Protein AF-A0A060SS05-F1 (afdb_monomer)

Mean predicted aligned error: 17.81 Å

Radius of gyration: 62.28 Å; Cα contacts (8 Å, |Δi|>4): 10; chains: 1; bounding box: 130×51×155 Å

pLDDT: mean 77.89, std 21.42, range [38.88, 98.75]

Solvent-accessible surface area (backbone atoms only — not comparable to full-atom values): 15067 Å² total; per-residue (Å²): 141,84,83,85,80,85,78,84,79,85,85,78,79,82,87,80,91,73,74,97,68,80,88,70,84,70,71,75,82,78,49,71,68,62,52,53,54,53,51,51,53,49,51,54,51,49,56,50,50,51,52,51,49,52,51,51,52,55,50,49,52,51,52,54,51,50,52,50,53,52,50,52,51,52,51,53,51,51,52,51,51,50,53,52,50,52,52,51,49,46,42,59,70,50,50,48,56,50,52,52,54,52,52,51,52,52,51,52,51,50,52,53,49,60,67,48,47,59,55,55,53,49,54,51,52,51,52,48,51,53,50,51,54,52,50,51,53,49,50,54,50,48,54,51,49,52,61,70,66,51,56,68,73,60,48,53,49,42,58,76,73,35,96,80,52,95,62,56,75,70,56,56,51,56,65,66,66,51,68,76,83,73,76,80,78,81,86,80,78,91,76,91,81,80,92,77,90,81,90,80,83,87,86,81,84,89,82,88,81,82,84,76,81,80,90,75,87,84,89,79,84,77,79,83,76,82,78,79,75,82,82,84,129

Structure (mmCIF, N/CA/C/O backbone):
data_AF-A0A060SS05-F1
#
_entry.id   AF-A0A060SS05-F1
#
loop_
_atom_site.group_PDB
_atom_site.id
_atom_site.type_symbol
_atom_site.label_atom_id
_atom_site.label_alt_id
_atom_site.label_comp_id
_atom_site.label_asym_id
_atom_site.label_entity_id
_atom_site.label_seq_id
_atom_site.pdbx_PDB_ins_code
_atom_site.Cartn_x
_atom_site.Cartn_y
_atom_site.Cartn_z
_atom_site.occupancy
_atom_site.B_iso_or_equiv
_atom_site.auth_seq_id
_atom_site.auth_comp_id
_atom_site.auth_asym_id
_atom_site.auth_atom_id
_atom_site.pdbx_PDB_model_num
ATOM 1 N N . MET A 1 1 ? 19.702 -21.509 -26.188 1.00 43.59 1 MET A N 1
ATOM 2 C CA . MET A 1 1 ? 19.114 -21.414 -27.539 1.00 43.59 1 MET A CA 1
ATOM 3 C C . MET A 1 1 ? 20.263 -21.150 -28.489 1.00 43.59 1 MET A C 1
ATOM 5 O O . MET A 1 1 ? 20.767 -20.039 -28.538 1.00 43.59 1 MET A O 1
ATOM 9 N N . SER A 1 2 ? 20.769 -22.225 -29.086 1.00 48.00 2 SER A N 1
ATOM 10 C CA . SER A 1 2 ? 22.012 -22.264 -29.852 1.00 48.00 2 SER A CA 1
ATOM 11 C C . SER A 1 2 ? 21.669 -22.255 -31.335 1.00 48.00 2 SER A C 1
ATOM 13 O O . SER A 1 2 ? 21.038 -23.196 -31.809 1.00 48.00 2 SER A O 1
ATOM 15 N N . SER A 1 3 ? 22.070 -21.212 -32.055 1.00 55.91 3 SER A N 1
ATOM 16 C CA . SER A 1 3 ? 21.910 -21.150 -33.508 1.00 55.91 3 SER A CA 1
ATOM 17 C C . SER A 1 3 ? 23.232 -21.532 -34.160 1.00 55.91 3 SER A C 1
ATOM 19 O O . SER A 1 3 ? 24.176 -20.746 -34.201 1.00 55.91 3 SER A O 1
ATOM 21 N N . ALA A 1 4 ? 23.290 -22.777 -34.624 1.00 51.41 4 ALA A N 1
ATOM 22 C CA . ALA A 1 4 ? 24.332 -23.283 -35.499 1.00 51.41 4 ALA A CA 1
ATOM 23 C C . ALA A 1 4 ? 24.231 -22.565 -36.855 1.00 51.41 4 ALA A C 1
ATOM 25 O O . ALA A 1 4 ? 23.255 -22.738 -37.581 1.00 51.41 4 ALA A O 1
ATOM 26 N N . SER A 1 5 ? 25.225 -21.735 -37.173 1.00 62.09 5 SER A N 1
ATOM 27 C CA . SER A 1 5 ? 25.375 -21.108 -38.487 1.00 62.09 5 SER A CA 1
ATOM 28 C C . SER A 1 5 ? 26.298 -21.983 -39.330 1.00 62.09 5 SER A C 1
ATOM 30 O O . SER A 1 5 ? 27.515 -21.993 -39.148 1.00 62.09 5 SER A O 1
ATOM 32 N N . LEU A 1 6 ? 25.674 -22.788 -40.186 1.00 67.50 6 LEU A N 1
ATOM 33 C CA . LEU A 1 6 ? 26.297 -23.632 -41.195 1.00 67.50 6 LEU A CA 1
ATOM 34 C C . LEU A 1 6 ? 26.874 -22.714 -42.286 1.00 67.50 6 LEU A C 1
ATOM 36 O O . LEU A 1 6 ? 26.121 -22.096 -43.035 1.00 67.50 6 LEU A O 1
ATOM 40 N N . ARG A 1 7 ? 28.201 -22.570 -42.341 1.00 57.53 7 ARG A N 1
ATOM 41 C CA . ARG A 1 7 ? 28.892 -21.846 -43.414 1.00 57.53 7 ARG A CA 1
ATOM 42 C C . ARG A 1 7 ? 29.366 -22.872 -44.440 1.00 57.53 7 ARG A C 1
ATOM 44 O O . ARG A 1 7 ? 30.241 -23.675 -44.145 1.00 57.53 7 ARG A O 1
ATOM 51 N N . GLU A 1 8 ? 28.724 -22.866 -45.600 1.00 55.75 8 GLU A N 1
ATOM 52 C CA . GLU A 1 8 ? 29.141 -23.612 -46.784 1.00 55.75 8 GLU A CA 1
ATOM 53 C C . GLU A 1 8 ? 30.438 -23.005 -47.343 1.00 55.75 8 GLU A C 1
ATOM 55 O O . GLU A 1 8 ? 30.512 -21.799 -47.593 1.00 55.75 8 GLU A O 1
ATOM 60 N N . ASP A 1 9 ? 31.456 -23.846 -47.523 1.00 54.19 9 ASP A N 1
ATOM 61 C CA . ASP A 1 9 ? 32.695 -23.523 -48.231 1.00 54.19 9 ASP A CA 1
ATOM 62 C C . ASP A 1 9 ? 32.479 -23.648 -49.751 1.00 54.19 9 ASP A C 1
ATOM 64 O O . ASP A 1 9 ? 32.080 -24.717 -50.228 1.00 54.19 9 ASP A O 1
ATOM 68 N N . PRO A 1 10 ? 32.772 -22.613 -50.558 1.00 60.91 10 PRO A N 1
ATOM 69 C CA . PRO A 1 10 ? 32.782 -22.757 -52.002 1.00 60.91 10 PRO A CA 1
ATOM 70 C C . PRO A 1 10 ? 34.108 -23.374 -52.464 1.00 60.91 10 PRO A C 1
ATOM 72 O O . PRO A 1 10 ? 35.129 -22.701 -52.616 1.00 60.91 10 PRO A O 1
ATOM 75 N N . HIS A 1 11 ? 34.058 -24.675 -52.742 1.00 57.41 11 HIS A N 1
ATOM 76 C CA . HIS A 1 11 ? 35.023 -25.372 -53.584 1.00 57.41 11 HIS A CA 1
ATOM 77 C C . HIS A 1 11 ? 34.944 -24.843 -55.030 1.00 57.41 11 HIS A C 1
ATOM 79 O O . HIS A 1 11 ? 34.050 -25.216 -55.786 1.00 57.41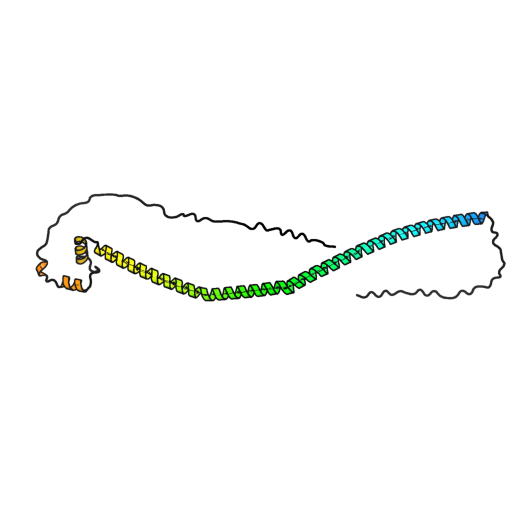 11 HIS A O 1
ATOM 85 N N . HIS A 1 12 ? 35.914 -24.031 -55.447 1.00 51.78 12 HIS A N 1
ATOM 86 C CA . HIS A 1 12 ? 36.275 -23.870 -56.861 1.00 51.78 12 HIS A CA 1
ATOM 87 C C . HIS A 1 12 ? 37.669 -24.479 -57.039 1.00 51.78 12 HIS A C 1
ATOM 89 O O . HIS A 1 12 ? 38.664 -23.910 -56.607 1.00 51.78 12 HIS A O 1
ATOM 95 N N . SER A 1 13 ? 37.723 -25.771 -57.369 1.00 59.00 13 SER A N 1
ATOM 96 C CA . SER A 1 13 ? 37.902 -26.276 -58.740 1.00 59.00 13 SER A CA 1
ATOM 97 C C . SER A 1 13 ? 39.164 -25.732 -59.396 1.00 59.00 13 SER A C 1
ATOM 99 O O . SER A 1 13 ? 39.204 -24.629 -59.935 1.00 59.00 13 SER A O 1
ATOM 101 N N . GLU A 1 14 ? 40.178 -26.584 -59.296 1.00 55.31 14 GLU A N 1
ATOM 102 C CA . GLU A 1 14 ? 41.436 -26.588 -60.017 1.00 55.31 14 GLU A CA 1
ATOM 103 C C . GLU A 1 14 ? 41.263 -26.520 -61.542 1.00 55.31 14 GLU A C 1
ATOM 105 O O . GLU A 1 14 ? 40.194 -26.771 -62.098 1.00 55.31 14 GLU A O 1
ATOM 110 N N . SER A 1 15 ? 42.415 -26.337 -62.191 1.00 55.19 15 SER A N 1
ATOM 111 C CA . SER A 1 15 ? 42.714 -26.747 -63.562 1.00 55.19 15 SER A CA 1
ATOM 112 C C . SER A 1 15 ? 42.256 -25.798 -64.668 1.00 55.19 15 SER A C 1
ATOM 114 O O . SER A 1 15 ? 41.188 -25.928 -65.265 1.00 55.19 15 SER A O 1
ATOM 116 N N . SER A 1 16 ? 43.191 -24.941 -65.072 1.00 58.00 16 SER A N 1
ATOM 117 C CA . SER A 1 16 ? 43.422 -24.677 -66.492 1.00 58.00 16 SER A CA 1
ATOM 118 C C . SER A 1 16 ? 44.909 -24.425 -66.726 1.00 58.00 16 SER A C 1
ATOM 120 O O . SER A 1 16 ? 45.382 -23.291 -66.714 1.00 58.00 16 SER A O 1
ATOM 122 N N . ASP A 1 17 ? 45.628 -25.528 -66.939 1.00 57.19 17 ASP A N 1
ATOM 123 C CA . ASP A 1 17 ? 46.838 -25.569 -67.752 1.00 57.19 17 ASP A CA 1
ATOM 124 C C . ASP A 1 17 ? 46.510 -25.025 -69.145 1.00 57.19 17 ASP A C 1
ATOM 126 O O . ASP A 1 17 ? 45.792 -25.665 -69.916 1.00 57.19 17 ASP A O 1
ATOM 130 N N . ILE A 1 18 ? 47.029 -23.846 -69.487 1.00 55.50 18 ILE A N 1
ATOM 131 C CA . ILE A 1 18 ? 47.012 -23.369 -70.869 1.00 55.50 18 ILE A CA 1
ATOM 132 C C . ILE A 1 18 ? 48.337 -22.676 -71.174 1.00 55.50 18 ILE A C 1
ATOM 134 O O . ILE A 1 18 ? 48.622 -21.577 -70.711 1.00 55.50 18 ILE A O 1
ATOM 138 N N . SER A 1 19 ? 49.118 -23.365 -72.000 1.00 49.97 19 SER A N 1
ATOM 139 C CA . SER A 1 19 ? 50.033 -22.819 -72.998 1.00 49.97 19 SER A CA 1
ATOM 140 C C . SER A 1 19 ? 50.988 -21.710 -72.568 1.00 49.97 19 SER A C 1
ATOM 142 O O . SER A 1 19 ? 50.731 -20.517 -72.739 1.00 49.97 19 SER A O 1
ATOM 144 N N . SER A 1 20 ? 52.195 -22.166 -72.228 1.00 52.62 20 SER A N 1
ATOM 145 C CA . SER A 1 20 ? 53.471 -21.641 -72.731 1.00 52.62 20 SER A CA 1
ATOM 146 C C . SER A 1 20 ? 53.334 -21.088 -74.166 1.00 52.62 20 SER A C 1
ATOM 148 O O . SER A 1 20 ? 53.522 -21.785 -75.161 1.00 52.62 20 SER A O 1
ATOM 150 N N . SER A 1 21 ? 52.945 -19.819 -74.265 1.00 50.47 21 SER A N 1
ATOM 151 C CA . SER A 1 21 ? 52.811 -19.066 -75.509 1.00 50.47 21 SER A CA 1
ATOM 152 C C . SER A 1 21 ? 53.884 -17.995 -75.476 1.00 50.47 21 SER A C 1
ATOM 154 O O . SER A 1 21 ? 53.682 -16.932 -74.904 1.00 50.47 21 SER A O 1
ATOM 156 N N . HIS A 1 22 ? 55.044 -18.347 -76.024 1.00 46.84 22 HIS A N 1
ATOM 157 C CA . HIS A 1 22 ? 56.002 -17.460 -76.676 1.00 46.84 22 HIS A CA 1
ATOM 158 C C . HIS A 1 22 ? 55.865 -15.974 -76.295 1.00 46.84 22 HIS A C 1
ATOM 160 O O . HIS A 1 22 ? 55.101 -15.233 -76.915 1.00 46.84 22 HIS A O 1
ATOM 166 N N . GLU A 1 23 ? 56.659 -15.539 -75.314 1.00 49.19 23 GLU A N 1
ATOM 167 C CA . GLU A 1 23 ? 56.945 -14.130 -75.050 1.00 49.19 23 GLU A CA 1
ATOM 168 C C . GLU A 1 23 ? 57.518 -13.504 -76.331 1.00 49.19 23 GLU A C 1
ATOM 170 O O . GLU A 1 23 ? 58.715 -13.536 -76.605 1.00 49.19 23 GLU A O 1
ATOM 175 N N . ARG A 1 24 ? 56.649 -12.990 -77.202 1.00 50.94 24 ARG A N 1
ATOM 176 C CA . ARG A 1 24 ? 56.992 -11.809 -77.980 1.00 50.94 24 ARG A CA 1
ATOM 177 C C . ARG A 1 24 ? 56.729 -10.657 -77.039 1.00 50.94 24 ARG A C 1
ATOM 179 O O . ARG A 1 24 ? 55.572 -10.324 -76.795 1.00 50.94 24 ARG A O 1
ATOM 186 N N . GLU A 1 25 ? 57.808 -10.081 -76.525 1.00 49.25 25 GLU A N 1
ATOM 187 C CA . GLU A 1 25 ? 57.851 -8.756 -75.917 1.00 49.25 25 GLU A CA 1
ATOM 188 C C . GLU A 1 25 ? 57.347 -7.723 -76.941 1.00 49.25 25 GLU A C 1
ATOM 190 O O . GLU A 1 25 ? 58.097 -6.952 -77.534 1.00 49.25 25 GLU A O 1
ATOM 195 N N . HIS A 1 26 ? 56.039 -7.716 -77.197 1.00 54.59 26 HIS A N 1
ATOM 196 C CA . HIS A 1 26 ? 55.357 -6.541 -77.691 1.00 54.59 26 HIS A CA 1
ATOM 197 C C . HIS A 1 26 ? 55.341 -5.584 -76.515 1.00 54.59 26 HIS A C 1
ATOM 199 O O . HIS A 1 26 ? 54.415 -5.585 -75.706 1.00 54.59 26 HIS A O 1
ATOM 205 N N . THR A 1 27 ? 56.410 -4.798 -76.405 1.00 58.31 27 THR A N 1
ATOM 206 C CA . THR A 1 27 ? 56.393 -3.578 -75.613 1.00 58.31 27 THR A CA 1
ATOM 207 C C . THR A 1 27 ? 55.126 -2.830 -76.025 1.00 58.31 27 THR A C 1
ATOM 209 O O . THR A 1 27 ? 54.976 -2.484 -77.203 1.00 58.31 27 THR A O 1
ATOM 212 N N . PRO A 1 28 ? 54.143 -2.672 -75.116 1.00 63.75 28 PRO A N 1
ATOM 213 C CA . PRO A 1 28 ? 52.952 -1.910 -75.425 1.00 63.75 28 PRO A CA 1
ATOM 214 C C . PRO A 1 28 ? 53.447 -0.555 -75.903 1.00 63.75 28 PRO A C 1
ATOM 216 O O . PRO A 1 28 ? 54.216 0.106 -75.205 1.00 63.75 28 PRO A O 1
ATOM 219 N N . SER A 1 29 ? 53.094 -0.188 -77.131 1.00 61.25 29 SER A N 1
ATOM 220 C CA . SER A 1 29 ? 53.389 1.138 -77.649 1.00 61.25 29 SER A CA 1
ATOM 221 C C . SER A 1 29 ? 52.606 2.115 -76.778 1.00 61.25 29 SER A C 1
ATOM 223 O O . SER A 1 29 ? 51.403 2.316 -76.962 1.00 61.25 29 SER A O 1
ATOM 225 N N . TRP A 1 30 ? 53.264 2.629 -75.739 1.00 67.88 30 TRP A N 1
ATOM 226 C CA . TRP A 1 30 ? 52.723 3.608 -74.811 1.00 67.88 30 TRP A CA 1
ATOM 227 C C . TRP A 1 30 ? 52.623 4.948 -75.531 1.00 67.88 30 TRP A C 1
ATOM 229 O O . TRP A 1 30 ? 53.384 5.877 -75.268 1.00 67.88 30 TRP A O 1
ATOM 239 N N . GLU A 1 31 ? 51.697 5.052 -76.482 1.00 77.44 31 GLU A N 1
ATOM 240 C CA . GLU A 1 31 ? 51.392 6.339 -77.074 1.00 77.44 31 GLU A CA 1
ATOM 241 C C . GLU A 1 31 ? 50.824 7.257 -75.980 1.00 77.44 31 GLU A C 1
ATOM 243 O O . GLU A 1 31 ? 49.848 6.886 -75.312 1.00 77.44 31 GLU A O 1
ATOM 248 N N . PRO A 1 32 ? 51.382 8.469 -75.803 1.00 81.12 32 PRO A N 1
ATOM 249 C CA . PRO A 1 32 ? 50.987 9.392 -74.738 1.00 81.12 32 PRO A CA 1
ATOM 250 C C . PRO A 1 32 ? 49.476 9.664 -74.658 1.00 81.12 32 PRO A C 1
ATOM 252 O O . PRO A 1 32 ? 48.951 9.919 -73.578 1.00 81.12 32 PRO A O 1
ATOM 255 N N . ARG A 1 33 ? 48.746 9.561 -75.779 1.00 82.25 33 ARG A N 1
ATOM 256 C CA . ARG A 1 33 ? 47.285 9.751 -75.825 1.00 82.25 33 ARG A CA 1
ATOM 257 C C . ARG A 1 33 ? 46.502 8.628 -75.141 1.00 82.25 33 ARG A C 1
ATOM 259 O O . ARG A 1 33 ? 45.535 8.915 -74.440 1.00 82.25 33 ARG A O 1
ATOM 266 N N . ASN A 1 34 ? 46.922 7.373 -75.302 1.00 86.44 34 ASN A N 1
ATOM 267 C CA . ASN A 1 34 ? 46.238 6.221 -74.700 1.00 86.44 34 ASN A CA 1
ATOM 268 C C . ASN A 1 34 ? 46.412 6.207 -73.175 1.00 86.44 34 ASN A C 1
ATOM 270 O O . ASN A 1 34 ? 45.490 5.848 -72.441 1.00 86.44 34 ASN A O 1
ATOM 274 N N . LEU A 1 35 ? 47.564 6.685 -72.696 1.00 90.88 35 LEU A N 1
ATOM 275 C CA . LEU A 1 35 ? 47.831 6.890 -71.274 1.00 90.88 35 LEU A CA 1
ATOM 276 C C . LEU A 1 35 ? 46.893 7.922 -70.644 1.00 90.88 35 LEU A C 1
ATOM 278 O O . LEU A 1 35 ? 46.362 7.670 -69.566 1.00 90.88 35 LEU A O 1
ATOM 282 N N . CYS A 1 36 ? 46.638 9.050 -71.313 1.00 92.31 36 CYS A N 1
ATOM 283 C CA . CYS A 1 36 ? 45.720 10.068 -70.799 1.00 92.31 36 CYS A CA 1
ATOM 284 C C . CYS A 1 36 ? 44.296 9.523 -70.616 1.00 92.31 36 CYS A C 1
ATOM 286 O O . CYS A 1 36 ? 43.688 9.749 -69.573 1.00 92.31 36 CYS A O 1
ATOM 288 N N . VAL A 1 37 ? 43.788 8.756 -71.587 1.00 93.31 37 VAL A N 1
ATOM 289 C CA . VAL A 1 37 ? 42.446 8.153 -71.503 1.00 93.31 37 VAL A CA 1
ATOM 290 C C . VAL A 1 37 ? 42.379 7.101 -70.393 1.00 93.31 37 VAL A C 1
ATOM 292 O O . VAL A 1 37 ? 41.417 7.067 -69.623 1.00 93.31 37 VAL A O 1
ATOM 295 N N . ALA A 1 38 ? 43.411 6.261 -70.266 1.00 94.19 38 ALA A N 1
ATOM 296 C CA . ALA A 1 38 ? 43.492 5.275 -69.193 1.00 94.19 38 ALA A CA 1
ATOM 297 C C . ALA A 1 38 ? 43.559 5.940 -67.809 1.00 94.19 38 ALA A C 1
ATOM 299 O O . ALA A 1 38 ? 42.875 5.491 -66.889 1.00 94.19 38 ALA A O 1
ATOM 300 N N . LEU A 1 39 ? 44.325 7.027 -67.671 1.00 95.31 39 LEU A N 1
ATOM 301 C CA . LEU A 1 39 ? 44.453 7.788 -66.430 1.00 95.31 39 LEU A CA 1
ATOM 302 C C . LEU A 1 39 ? 43.147 8.499 -66.059 1.00 95.31 39 LEU A C 1
ATOM 304 O O . LEU A 1 39 ? 42.741 8.439 -64.902 1.00 95.31 39 LEU A O 1
ATOM 308 N N . GLU A 1 40 ? 42.443 9.102 -67.020 1.00 97.06 40 GLU A N 1
ATOM 309 C CA . GLU A 1 40 ? 41.135 9.716 -66.767 1.00 97.06 40 GLU A CA 1
ATOM 310 C C . GLU A 1 40 ? 40.094 8.662 -66.356 1.00 97.06 40 GLU A C 1
ATOM 312 O O . GLU A 1 40 ? 39.366 8.842 -65.378 1.00 97.06 40 GLU A O 1
ATOM 317 N N . SER A 1 41 ? 40.057 7.518 -67.047 1.00 96.62 41 SER A N 1
ATOM 318 C CA . SER A 1 41 ? 39.175 6.397 -66.702 1.00 96.62 41 SER A CA 1
ATOM 319 C C . SER A 1 41 ? 39.497 5.813 -65.321 1.00 96.62 41 SER A C 1
ATOM 321 O O . SER A 1 41 ? 38.596 5.562 -64.516 1.00 96.62 41 SER A O 1
ATOM 323 N N . ALA A 1 42 ? 40.781 5.625 -65.007 1.00 97.44 42 ALA A N 1
ATOM 324 C CA . ALA A 1 42 ? 41.230 5.175 -63.695 1.00 97.44 42 ALA A CA 1
ATOM 325 C C . ALA A 1 42 ? 40.869 6.188 -62.598 1.00 97.44 42 ALA A C 1
ATOM 327 O O . ALA A 1 42 ? 40.318 5.789 -61.577 1.00 97.44 42 ALA A O 1
ATOM 328 N N . SER A 1 43 ? 41.081 7.486 -62.831 1.00 97.88 43 SER A N 1
ATOM 329 C CA . SER A 1 43 ? 40.706 8.566 -61.909 1.00 97.88 43 SER A CA 1
ATOM 330 C C . SER A 1 43 ? 39.193 8.616 -61.665 1.00 97.88 43 SER A C 1
ATOM 332 O O . SER A 1 43 ? 38.735 8.701 -60.522 1.00 97.88 43 SER A O 1
ATOM 334 N N . ARG A 1 44 ? 38.382 8.461 -62.720 1.00 98.31 44 ARG A N 1
ATOM 335 C CA . ARG A 1 44 ? 36.918 8.412 -62.607 1.00 98.31 44 ARG A CA 1
ATOM 336 C C . ARG A 1 44 ? 36.453 7.208 -61.789 1.00 98.31 44 ARG A C 1
ATOM 338 O O . ARG A 1 44 ? 35.588 7.360 -60.930 1.00 98.31 44 ARG A O 1
ATOM 345 N N . ARG A 1 45 ? 37.041 6.029 -62.010 1.00 98.00 45 ARG A N 1
ATOM 346 C CA . ARG A 1 45 ? 36.755 4.834 -61.199 1.00 98.00 45 ARG A CA 1
ATOM 347 C C . ARG A 1 45 ? 37.201 5.013 -59.748 1.00 98.00 45 ARG A C 1
ATOM 349 O O . ARG A 1 45 ? 36.424 4.717 -58.847 1.00 98.00 45 ARG A O 1
ATOM 356 N N . ALA A 1 46 ? 38.393 5.563 -59.519 1.00 98.12 46 ALA A N 1
ATOM 357 C CA . ALA A 1 46 ? 38.910 5.833 -58.180 1.00 98.12 46 ALA A CA 1
ATOM 358 C C . ALA A 1 46 ? 37.995 6.786 -57.394 1.00 98.12 46 ALA A C 1
ATOM 360 O O . ALA A 1 46 ? 37.617 6.472 -56.271 1.00 98.12 46 ALA A O 1
ATOM 361 N N . SER A 1 47 ? 37.544 7.887 -58.003 1.00 98.06 47 SER A N 1
ATOM 362 C CA . SER A 1 47 ? 36.619 8.835 -57.355 1.00 98.06 47 SER A CA 1
ATOM 363 C C . SER A 1 47 ? 35.215 8.264 -57.104 1.00 98.06 47 SER A C 1
ATOM 365 O O . SER A 1 47 ? 34.513 8.699 -56.189 1.00 98.06 47 SER A O 1
ATOM 367 N N . LEU A 1 48 ? 34.763 7.296 -57.909 1.00 98.38 48 LEU A N 1
ATOM 368 C CA . LEU A 1 48 ? 33.523 6.564 -57.644 1.00 98.38 48 LEU A CA 1
ATOM 369 C C . LEU A 1 48 ? 33.686 5.644 -56.432 1.00 98.38 48 LEU A C 1
ATOM 371 O O . LEU A 1 48 ? 32.844 5.678 -55.537 1.00 98.38 48 LEU A O 1
ATOM 375 N N . HIS A 1 49 ? 34.775 4.877 -56.373 1.00 98.25 49 HIS A N 1
ATOM 376 C CA . HIS A 1 49 ? 35.057 4.015 -55.228 1.00 98.25 49 HIS A CA 1
ATOM 377 C C . HIS A 1 49 ? 35.274 4.816 -53.946 1.00 98.25 49 HIS A C 1
ATOM 379 O O . HIS A 1 49 ? 34.749 4.432 -52.911 1.00 98.25 49 HIS A O 1
ATOM 385 N N . GLU A 1 50 ? 35.947 5.966 -54.008 1.00 98.31 50 GLU A N 1
ATOM 386 C CA . GLU A 1 50 ? 36.099 6.855 -52.853 1.00 98.31 50 GLU A CA 1
ATOM 387 C C . GLU A 1 50 ? 34.737 7.299 -52.294 1.00 98.31 50 GLU A C 1
ATOM 389 O O . GLU A 1 50 ? 34.532 7.296 -51.081 1.00 98.31 50 GLU A O 1
ATOM 394 N N . ARG A 1 51 ? 33.772 7.634 -53.163 1.00 98.50 51 ARG A N 1
ATOM 395 C CA . ARG A 1 51 ? 32.409 7.984 -52.732 1.00 98.50 51 ARG A CA 1
ATOM 396 C C . ARG A 1 51 ? 31.684 6.807 -52.086 1.00 98.50 51 ARG A C 1
ATOM 398 O O . ARG A 1 51 ? 31.069 6.993 -51.043 1.00 98.50 51 ARG A O 1
ATOM 405 N N . GLN A 1 52 ? 31.780 5.616 -52.676 1.00 98.38 52 GLN A N 1
ATOM 406 C CA . GLN A 1 52 ? 31.183 4.404 -52.105 1.00 98.38 52 GLN A CA 1
ATOM 407 C C . GLN A 1 52 ? 31.787 4.068 -50.739 1.00 98.38 52 GLN A C 1
ATOM 409 O O . GLN A 1 52 ? 31.055 3.761 -49.805 1.00 98.38 52 GLN A O 1
ATOM 414 N N . ILE A 1 53 ? 33.112 4.172 -50.605 1.00 98.38 53 ILE A N 1
ATOM 415 C CA . ILE A 1 53 ? 33.812 3.960 -49.335 1.00 98.38 53 ILE A CA 1
ATOM 416 C C . ILE A 1 53 ? 33.286 4.941 -48.285 1.00 98.38 53 ILE A C 1
ATOM 418 O O . ILE A 1 53 ? 32.863 4.498 -47.223 1.00 98.38 53 ILE A O 1
ATOM 422 N N . LYS A 1 54 ? 33.193 6.238 -48.604 1.00 98.69 54 LYS A N 1
ATOM 423 C CA . LYS A 1 54 ? 32.648 7.247 -47.678 1.00 98.69 54 LYS A CA 1
ATOM 424 C C . LYS A 1 54 ? 31.197 6.974 -47.273 1.00 98.69 54 LYS A C 1
ATOM 426 O O . LYS A 1 54 ? 30.825 7.194 -46.122 1.00 98.69 54 LYS A O 1
ATOM 431 N N . GLU A 1 55 ? 30.368 6.487 -48.193 1.00 98.50 55 GLU A N 1
ATOM 432 C CA . GLU A 1 55 ? 28.989 6.098 -47.884 1.00 98.50 55 GLU A CA 1
ATOM 433 C C . GLU A 1 55 ? 28.959 4.922 -46.898 1.00 98.50 55 GLU A C 1
ATOM 435 O O . GLU A 1 55 ? 28.287 5.004 -45.865 1.00 98.50 55 GLU A O 1
ATOM 440 N N . PHE A 1 56 ? 29.747 3.871 -47.151 1.00 98.69 56 PHE A N 1
ATOM 441 C CA . PHE A 1 56 ? 29.859 2.728 -46.244 1.00 98.69 56 PHE A CA 1
ATOM 442 C C . PHE A 1 56 ? 30.444 3.110 -44.883 1.00 98.69 56 PHE A C 1
ATOM 444 O O . PHE A 1 56 ? 29.945 2.635 -43.867 1.00 98.69 56 PHE A O 1
ATOM 451 N N . GLU A 1 57 ? 31.437 3.996 -44.839 1.00 98.50 57 GLU A N 1
ATOM 452 C CA . GLU A 1 57 ? 31.999 4.530 -43.596 1.00 98.50 57 GLU A CA 1
ATOM 453 C C . GLU A 1 57 ? 30.943 5.282 -42.781 1.00 98.50 57 GLU A C 1
ATOM 455 O O . GLU A 1 57 ? 30.809 5.057 -41.574 1.00 98.50 57 GLU A O 1
ATOM 460 N N . SER A 1 58 ? 30.143 6.133 -43.433 1.00 98.56 58 SER A N 1
ATOM 461 C CA . SER A 1 58 ? 29.077 6.882 -42.760 1.00 98.56 58 SER A CA 1
ATOM 462 C C . SER A 1 58 ? 27.986 5.955 -42.216 1.00 98.56 58 SER A C 1
ATOM 464 O O . SER A 1 58 ? 27.563 6.100 -41.067 1.00 98.56 58 SER A O 1
ATOM 466 N N . LYS A 1 59 ? 27.593 4.941 -42.999 1.00 98.62 59 LYS A N 1
ATOM 467 C CA . LYS A 1 59 ? 26.608 3.937 -42.596 1.00 98.62 59 LYS A CA 1
ATOM 468 C C . LYS A 1 59 ? 27.124 3.081 -41.444 1.00 98.62 59 LYS A C 1
ATOM 470 O O . LYS A 1 59 ? 26.409 2.894 -40.469 1.00 98.62 59 LYS A O 1
ATOM 475 N N . LEU A 1 60 ? 28.365 2.602 -41.518 1.00 98.62 60 LEU A N 1
ATOM 476 C CA . LEU A 1 60 ? 28.971 1.810 -40.449 1.00 98.62 60 LEU A CA 1
ATOM 477 C C . LEU A 1 60 ? 29.075 2.618 -39.152 1.00 98.62 60 LEU A C 1
ATOM 479 O O . LEU A 1 60 ? 28.759 2.102 -38.087 1.00 98.62 60 LEU A O 1
ATOM 483 N N . THR A 1 61 ? 29.459 3.893 -39.239 1.00 98.69 61 THR A N 1
ATOM 484 C CA . THR A 1 61 ? 29.528 4.782 -38.071 1.00 98.69 61 THR A CA 1
ATOM 485 C C . THR A 1 61 ? 28.155 4.949 -37.417 1.00 98.69 61 THR A C 1
ATOM 487 O O . THR A 1 61 ? 28.043 4.871 -36.193 1.00 98.69 61 THR A O 1
ATOM 490 N N . LEU A 1 62 ? 27.100 5.122 -38.220 1.00 98.62 62 LEU A N 1
ATOM 491 C CA . LEU A 1 62 ? 25.727 5.215 -37.726 1.00 98.62 62 LEU A CA 1
ATOM 492 C C . LEU A 1 62 ? 25.267 3.908 -37.063 1.00 98.62 62 LEU A C 1
ATOM 494 O O . LEU A 1 62 ? 24.746 3.945 -35.950 1.00 98.62 62 LEU A O 1
ATOM 498 N N . GLU A 1 63 ? 25.489 2.762 -37.709 1.00 98.56 63 GLU A N 1
ATOM 499 C CA . GLU A 1 63 ? 25.094 1.450 -37.179 1.00 98.56 63 GLU A CA 1
ATOM 500 C C . GLU A 1 63 ? 25.851 1.100 -35.890 1.00 98.56 63 GLU A C 1
ATOM 502 O O . GLU A 1 63 ? 25.249 0.621 -34.931 1.00 98.56 63 GLU A O 1
ATOM 507 N N . LEU A 1 64 ? 27.152 1.403 -35.807 1.00 98.56 64 LEU A N 1
ATOM 508 C CA . LEU A 1 64 ? 27.929 1.216 -34.578 1.00 98.56 64 LEU A CA 1
ATOM 509 C C . LEU A 1 64 ? 27.448 2.142 -33.457 1.00 98.56 64 LEU A C 1
ATOM 511 O O . LEU A 1 64 ? 27.367 1.724 -32.301 1.00 98.56 64 LEU A O 1
ATOM 515 N N . SER A 1 65 ? 27.084 3.384 -33.786 1.00 98.44 65 SER A N 1
ATOM 516 C CA . SER A 1 65 ? 26.500 4.305 -32.812 1.00 98.44 65 SER A CA 1
ATOM 517 C C . SER A 1 65 ? 25.136 3.820 -32.313 1.00 98.44 65 SER A C 1
ATOM 519 O O . SER A 1 65 ? 24.870 3.919 -31.116 1.00 98.44 65 SER A O 1
ATOM 521 N N . ASN A 1 66 ? 24.290 3.284 -33.197 1.00 98.56 66 ASN A N 1
ATOM 522 C CA . ASN A 1 66 ? 23.000 2.696 -32.841 1.00 98.56 66 ASN A CA 1
ATOM 523 C C . ASN A 1 66 ? 23.183 1.452 -31.959 1.00 98.56 66 ASN A C 1
ATOM 525 O O . ASN A 1 66 ? 22.616 1.370 -30.872 1.00 98.56 66 ASN A O 1
ATOM 529 N N . SER A 1 67 ? 24.066 0.533 -32.360 1.00 98.69 67 SER A N 1
ATOM 530 C CA . SER A 1 67 ? 24.396 -0.658 -31.572 1.00 98.69 67 SER A CA 1
ATOM 531 C C . SER A 1 67 ? 24.857 -0.292 -30.161 1.00 98.69 67 SER A C 1
ATOM 533 O O . SER A 1 67 ? 24.420 -0.911 -29.193 1.00 98.69 67 SER A O 1
ATOM 535 N N . ARG A 1 68 ? 25.696 0.742 -30.025 1.00 98.69 68 ARG A N 1
ATOM 536 C CA . ARG A 1 68 ? 26.155 1.223 -28.718 1.00 98.69 68 ARG A CA 1
ATOM 537 C C . ARG A 1 68 ? 25.026 1.839 -27.888 1.00 98.69 68 ARG A C 1
ATOM 539 O O . ARG A 1 68 ? 24.990 1.651 -26.676 1.00 98.69 68 ARG A O 1
ATOM 546 N N . ALA A 1 69 ? 24.100 2.562 -28.517 1.00 98.56 69 ALA A N 1
ATOM 547 C CA . ALA A 1 69 ? 22.927 3.099 -27.829 1.00 98.56 69 ALA A CA 1
ATOM 548 C C . ALA A 1 69 ? 22.022 1.976 -27.290 1.00 98.56 69 ALA A C 1
ATOM 550 O O . ALA 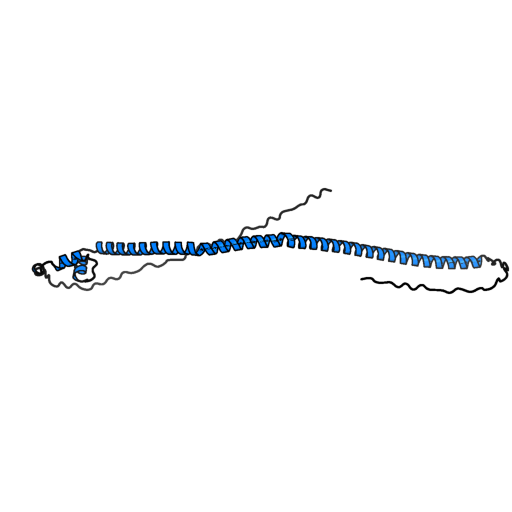A 1 69 ? 21.561 2.050 -26.152 1.00 98.56 69 ALA A O 1
ATOM 551 N N . ILE A 1 70 ? 21.823 0.912 -28.074 1.00 98.56 70 ILE A N 1
ATOM 552 C CA . ILE A 1 70 ? 21.057 -0.268 -27.657 1.00 98.56 70 ILE A CA 1
ATOM 553 C C . ILE A 1 70 ? 21.750 -0.986 -26.493 1.00 98.56 70 ILE A C 1
ATOM 555 O O . ILE A 1 70 ? 21.086 -1.358 -25.529 1.00 98.56 70 ILE A O 1
ATOM 559 N N . GLU A 1 71 ? 23.071 -1.162 -26.549 1.00 98.56 71 GLU A N 1
ATOM 560 C CA . GLU A 1 71 ? 23.834 -1.794 -25.467 1.00 98.56 71 GLU A CA 1
ATOM 561 C C . GLU A 1 71 ? 23.697 -1.028 -24.145 1.00 98.56 71 GLU A C 1
ATOM 563 O O . GLU A 1 71 ? 23.405 -1.636 -23.115 1.00 98.56 71 GLU A O 1
ATOM 568 N N . ASN A 1 72 ? 23.821 0.302 -24.182 1.00 98.50 72 ASN A N 1
ATOM 569 C CA . ASN A 1 72 ? 23.622 1.143 -23.002 1.00 98.50 72 ASN A CA 1
ATOM 570 C C . ASN A 1 72 ? 22.207 0.976 -22.425 1.00 98.50 72 ASN A C 1
ATOM 572 O O . ASN A 1 72 ? 22.057 0.773 -21.222 1.00 98.50 72 ASN A O 1
ATOM 576 N N . LEU A 1 73 ? 21.175 0.975 -23.277 1.00 98.62 73 LEU A N 1
ATOM 577 C CA . LEU A 1 73 ? 19.788 0.778 -22.844 1.00 98.62 73 LEU A CA 1
ATOM 578 C C . LEU A 1 73 ? 19.570 -0.605 -22.208 1.00 98.62 73 LEU A C 1
ATOM 580 O O . LEU A 1 73 ? 18.905 -0.726 -21.179 1.00 98.62 73 LEU A O 1
ATOM 584 N N . LEU A 1 74 ? 20.134 -1.660 -22.803 1.00 98.69 74 LEU A N 1
ATOM 585 C CA . LEU A 1 74 ? 20.060 -3.014 -22.250 1.00 98.69 74 LEU A CA 1
ATOM 586 C C . LEU A 1 74 ? 20.783 -3.107 -20.904 1.00 98.69 74 LEU A C 1
ATOM 588 O O . LEU A 1 74 ? 20.299 -3.778 -19.990 1.00 98.69 74 LEU A O 1
ATOM 592 N N . HIS A 1 75 ? 2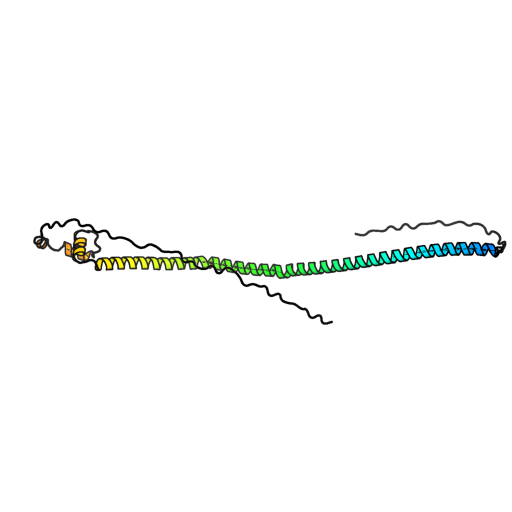1.915 -2.419 -20.766 1.00 98.69 75 HIS A N 1
ATOM 593 C CA . HIS A 1 75 ? 22.654 -2.358 -19.514 1.00 98.69 75 HIS A CA 1
ATOM 594 C C . HIS A 1 75 ? 21.849 -1.655 -18.411 1.00 98.69 75 HIS A C 1
ATOM 596 O O . HIS A 1 75 ? 21.716 -2.193 -17.311 1.00 98.69 75 HIS A O 1
ATOM 602 N N . GLU A 1 76 ? 21.241 -0.506 -18.716 1.00 98.69 76 GLU A N 1
ATOM 603 C CA . GLU A 1 76 ? 20.373 0.233 -17.792 1.00 98.69 76 GLU A CA 1
ATOM 604 C C . GLU A 1 76 ? 19.149 -0.589 -17.368 1.00 98.69 76 GLU A C 1
ATOM 606 O O . GLU A 1 76 ? 18.837 -0.680 -16.177 1.00 98.69 76 GLU A O 1
ATOM 611 N N . MET A 1 77 ? 18.481 -1.248 -18.321 1.00 98.75 77 MET A N 1
ATOM 612 C CA . MET A 1 77 ? 17.337 -2.113 -18.032 1.00 98.75 77 MET A CA 1
ATOM 613 C C . MET A 1 77 ? 17.741 -3.297 -17.147 1.00 98.75 77 MET A C 1
ATOM 615 O O . MET A 1 77 ? 17.057 -3.594 -16.169 1.00 98.75 77 MET A O 1
ATOM 619 N N . SER A 1 78 ? 18.867 -3.948 -17.447 1.00 98.69 78 SER A N 1
ATOM 620 C CA . SER A 1 78 ? 19.399 -5.052 -16.642 1.00 98.69 78 SER A CA 1
ATOM 621 C C . SER A 1 78 ? 19.693 -4.611 -15.206 1.00 98.69 78 SER A C 1
ATOM 623 O O . SER A 1 78 ? 19.283 -5.273 -14.249 1.00 98.69 78 SER A O 1
ATOM 625 N N . HIS A 1 79 ? 20.325 -3.447 -15.040 1.00 98.62 79 HIS A N 1
ATOM 626 C CA . HIS A 1 79 ? 20.589 -2.873 -13.726 1.00 98.62 79 HIS A CA 1
ATOM 627 C C . HIS A 1 79 ? 19.289 -2.566 -12.964 1.00 98.62 79 HIS A C 1
ATOM 629 O O . HIS A 1 79 ? 19.165 -2.903 -11.786 1.00 98.62 79 HIS A O 1
ATOM 635 N N . SER A 1 80 ? 18.291 -1.983 -13.632 1.00 98.69 80 SER A N 1
ATOM 636 C CA . SER A 1 80 ? 16.981 -1.691 -13.039 1.00 98.69 80 SER A CA 1
ATOM 637 C C . SER A 1 80 ? 16.235 -2.962 -12.603 1.00 98.69 80 SER A C 1
ATOM 639 O O . SER A 1 80 ? 15.719 -3.036 -11.483 1.00 98.69 80 SER A O 1
ATOM 641 N N . ILE A 1 81 ? 16.231 -4.005 -13.440 1.00 98.69 81 ILE A N 1
ATOM 642 C CA . ILE A 1 81 ? 15.626 -5.306 -13.113 1.00 98.69 81 ILE A CA 1
ATOM 643 C C . ILE A 1 81 ? 16.333 -5.934 -11.914 1.00 98.69 81 ILE A C 1
ATOM 645 O O . ILE A 1 81 ? 15.680 -6.401 -10.983 1.00 98.69 81 ILE A O 1
ATOM 649 N N . ARG A 1 82 ? 17.667 -5.911 -11.889 1.00 98.62 82 ARG A N 1
ATOM 650 C CA . ARG A 1 82 ? 18.430 -6.436 -10.757 1.00 98.62 82 ARG A CA 1
ATOM 651 C C . ARG A 1 82 ? 18.105 -5.687 -9.467 1.00 98.62 82 ARG A C 1
ATOM 653 O O . ARG A 1 82 ? 17.811 -6.318 -8.458 1.00 98.62 82 ARG A O 1
ATOM 660 N N . GLN A 1 83 ? 18.077 -4.358 -9.510 1.00 98.62 83 GLN A N 1
ATOM 661 C CA . GLN A 1 83 ? 17.759 -3.531 -8.348 1.00 98.62 83 GLN A CA 1
ATOM 662 C C . GLN A 1 83 ? 16.338 -3.786 -7.824 1.00 98.62 83 GLN A C 1
ATOM 664 O O . GLN A 1 83 ? 16.123 -3.896 -6.616 1.00 98.62 83 GLN A O 1
ATOM 669 N N . THR A 1 84 ? 15.349 -3.873 -8.715 1.00 98.56 84 THR A N 1
ATOM 670 C CA . THR A 1 84 ? 13.959 -4.161 -8.326 1.00 98.56 84 THR A CA 1
ATOM 671 C C . THR A 1 84 ? 13.810 -5.579 -7.781 1.00 98.56 84 THR A C 1
ATOM 673 O O . THR A 1 84 ? 13.134 -5.763 -6.771 1.00 98.56 84 THR A O 1
ATOM 676 N N . SER A 1 85 ? 14.507 -6.555 -8.366 1.00 98.62 85 SER A N 1
ATOM 677 C CA . SER A 1 85 ? 14.574 -7.926 -7.857 1.00 98.62 85 SER A CA 1
ATOM 678 C C . SER A 1 85 ? 15.196 -7.993 -6.460 1.00 98.62 85 SER A C 1
ATOM 680 O O . SER A 1 85 ? 14.664 -8.683 -5.595 1.00 98.62 85 SER A O 1
ATOM 682 N N . GLU A 1 86 ? 16.294 -7.276 -6.207 1.00 98.62 86 GLU A N 1
ATOM 683 C CA . GLU A 1 86 ? 16.943 -7.223 -4.889 1.00 98.62 86 GLU A CA 1
ATOM 684 C C . GLU A 1 86 ? 16.018 -6.592 -3.834 1.00 98.62 86 GLU A C 1
ATOM 686 O O . GLU A 1 86 ? 15.893 -7.118 -2.728 1.00 98.62 86 GLU A O 1
ATOM 691 N N . ARG A 1 87 ? 15.289 -5.522 -4.185 1.00 98.31 87 ARG A N 1
ATOM 692 C CA . ARG A 1 87 ? 14.281 -4.912 -3.297 1.00 98.31 87 ARG A CA 1
ATOM 693 C C . ARG A 1 87 ? 13.106 -5.842 -3.015 1.00 98.31 87 ARG A C 1
ATOM 695 O O . ARG A 1 87 ? 12.675 -5.930 -1.869 1.00 98.31 87 ARG A O 1
ATOM 702 N N . ALA A 1 88 ? 12.596 -6.532 -4.034 1.00 98.62 88 ALA A N 1
ATOM 703 C CA . ALA A 1 88 ? 11.517 -7.501 -3.872 1.00 98.62 88 ALA A CA 1
ATOM 704 C C . ALA A 1 88 ? 11.953 -8.665 -2.971 1.00 98.62 88 ALA A C 1
ATOM 706 O O . ALA A 1 88 ? 11.222 -9.048 -2.060 1.00 98.62 88 ALA A O 1
ATOM 707 N N . HIS A 1 89 ? 13.174 -9.168 -3.169 1.00 98.56 89 HIS A N 1
ATOM 708 C CA . HIS A 1 89 ? 13.755 -10.196 -2.316 1.00 98.56 89 HIS A CA 1
ATOM 709 C C . HIS A 1 89 ? 13.900 -9.708 -0.871 1.00 98.56 89 HIS A C 1
ATOM 711 O O . HIS A 1 89 ? 13.483 -10.408 0.043 1.00 98.56 89 HIS A O 1
ATOM 717 N N . PHE A 1 90 ? 14.428 -8.500 -0.654 1.00 98.44 90 PHE A N 1
ATOM 718 C CA . PHE A 1 90 ? 14.559 -7.918 0.683 1.00 98.44 90 PHE A CA 1
ATOM 719 C C . PHE A 1 90 ? 13.205 -7.736 1.382 1.00 98.44 90 PHE A C 1
ATOM 721 O O . PHE A 1 90 ? 13.053 -8.105 2.545 1.00 98.44 90 PHE A O 1
ATOM 728 N N . ALA A 1 91 ? 12.203 -7.202 0.679 1.00 98.31 91 ALA A N 1
ATOM 729 C CA . ALA A 1 91 ? 10.857 -7.053 1.226 1.00 98.31 91 ALA A CA 1
ATOM 730 C C . ALA A 1 91 ? 10.257 -8.419 1.600 1.00 98.31 91 ALA A C 1
ATOM 732 O O . ALA A 1 91 ? 9.680 -8.572 2.675 1.00 98.31 91 ALA A O 1
ATOM 733 N N . SER A 1 92 ? 10.458 -9.432 0.755 1.00 98.44 92 SER A N 1
ATOM 734 C CA . SER A 1 92 ? 9.997 -10.793 1.024 1.00 98.44 92 SER A CA 1
ATOM 735 C C . SER A 1 92 ? 10.741 -11.466 2.179 1.00 98.44 92 SER A C 1
ATOM 737 O O . SER A 1 92 ? 10.122 -12.225 2.915 1.00 98.44 92 SER A O 1
ATOM 739 N N . SER A 1 93 ? 12.047 -11.237 2.336 1.00 98.31 93 SER A N 1
ATOM 740 C CA . SER A 1 93 ? 12.857 -11.895 3.370 1.00 98.31 93 SER A CA 1
ATOM 741 C C . SER A 1 93 ? 12.774 -11.210 4.729 1.00 98.31 93 SER A C 1
ATOM 743 O O . SER A 1 93 ? 12.985 -11.856 5.748 1.00 98.31 93 SER A O 1
ATOM 745 N N . THR A 1 94 ? 12.520 -9.902 4.744 1.00 98.31 94 THR A N 1
ATOM 746 C CA . THR A 1 94 ? 12.625 -9.079 5.955 1.00 98.31 94 THR A CA 1
ATOM 747 C C . THR A 1 94 ? 11.271 -8.526 6.370 1.00 98.31 94 THR A C 1
ATOM 749 O O . THR A 1 94 ? 10.856 -8.690 7.514 1.00 98.31 94 THR A O 1
ATOM 752 N N . THR A 1 95 ? 10.563 -7.869 5.450 1.00 97.81 95 THR A N 1
ATOM 753 C CA . THR A 1 95 ? 9.324 -7.153 5.778 1.00 97.81 95 THR A CA 1
ATOM 754 C C . THR A 1 95 ? 8.159 -8.111 5.995 1.00 97.81 95 THR A C 1
ATOM 756 O O . THR A 1 95 ? 7.425 -7.939 6.963 1.00 97.81 95 THR A O 1
ATOM 759 N N . VAL A 1 96 ? 8.002 -9.131 5.144 1.00 98.44 96 VAL A N 1
ATOM 760 C CA . VAL A 1 96 ? 6.896 -10.097 5.271 1.00 98.44 96 VAL A CA 1
ATOM 761 C C . VAL A 1 96 ? 6.947 -10.858 6.605 1.00 98.44 96 VAL A C 1
ATOM 763 O O . VAL A 1 96 ? 5.947 -10.805 7.319 1.00 98.44 96 VAL A O 1
ATOM 766 N N . PRO A 1 97 ? 8.080 -11.461 7.026 1.00 98.38 97 PRO A N 1
ATOM 767 C CA . PRO A 1 97 ? 8.137 -12.162 8.310 1.00 98.38 97 PRO A CA 1
ATOM 768 C C . PRO A 1 97 ? 7.960 -11.234 9.513 1.00 98.38 97 PRO A C 1
ATOM 770 O O . PRO A 1 97 ? 7.382 -11.627 10.520 1.00 98.38 97 PRO A O 1
ATOM 773 N N . HIS A 1 98 ? 8.436 -9.987 9.420 1.00 98.19 98 HIS A N 1
ATOM 774 C CA . HIS A 1 98 ? 8.237 -9.016 10.493 1.00 98.19 98 HIS A CA 1
ATOM 775 C C . HIS A 1 98 ? 6.752 -8.680 10.682 1.00 98.19 98 HIS A C 1
ATOM 777 O O . HIS A 1 98 ? 6.261 -8.707 11.809 1.00 98.19 98 HIS A O 1
ATOM 783 N N . ILE A 1 99 ? 6.027 -8.430 9.586 1.00 98.25 99 ILE A N 1
ATOM 784 C CA . ILE A 1 99 ? 4.578 -8.195 9.627 1.00 98.25 99 ILE A CA 1
ATOM 785 C C . ILE A 1 99 ? 3.853 -9.428 10.172 1.00 98.25 99 ILE A C 1
ATOM 787 O O . ILE A 1 99 ? 2.986 -9.285 11.024 1.00 98.25 99 ILE A O 1
ATOM 791 N N . GLU A 1 100 ? 4.228 -10.629 9.729 1.00 98.56 100 GLU A N 1
ATOM 792 C CA . GLU A 1 100 ? 3.658 -11.883 10.231 1.00 98.56 100 GLU A CA 1
ATOM 793 C C . GLU A 1 100 ? 3.850 -12.025 11.749 1.00 98.56 100 GLU A C 1
ATOM 795 O O . GLU A 1 100 ? 2.883 -12.274 12.463 1.00 98.56 100 GLU A O 1
ATOM 800 N N . SER A 1 101 ? 5.058 -11.762 12.261 1.00 98.56 101 SER A N 1
ATOM 801 C CA . SER A 1 101 ? 5.332 -11.815 13.704 1.00 98.56 101 SER A CA 1
ATOM 802 C C . SER A 1 101 ? 4.554 -10.773 14.513 1.00 98.56 101 SER A C 1
ATOM 804 O O . SER A 1 101 ? 4.084 -11.080 15.603 1.00 98.56 101 SER A O 1
ATOM 806 N N . SER A 1 102 ? 4.380 -9.562 13.970 1.00 98.44 102 SER A N 1
ATOM 807 C CA . SER A 1 102 ? 3.602 -8.500 14.619 1.00 98.44 102 SER A CA 1
ATOM 808 C C . SER A 1 102 ? 2.117 -8.849 14.669 1.00 98.44 102 SER A C 1
ATOM 810 O O . SER A 1 102 ? 1.467 -8.608 15.678 1.00 98.44 102 SER A O 1
ATOM 812 N N . LEU A 1 103 ? 1.578 -9.430 13.594 1.00 98.62 103 LEU A N 1
ATOM 813 C CA . LEU A 1 103 ? 0.182 -9.862 13.553 1.00 98.62 103 LEU A CA 1
ATOM 814 C C . LEU A 1 103 ? -0.080 -11.018 14.521 1.00 98.62 103 LEU A C 1
ATOM 816 O O . LEU A 1 103 ? -1.134 -11.052 15.147 1.00 98.62 103 LEU A O 1
ATOM 820 N N . GLU A 1 104 ? 0.867 -11.944 14.659 1.00 98.75 104 GLU A N 1
ATOM 821 C CA . GLU A 1 104 ? 0.775 -13.029 15.638 1.00 98.75 104 GLU A CA 1
ATOM 822 C C . GLU A 1 104 ? 0.770 -12.490 17.079 1.00 98.75 104 GLU A C 1
ATOM 824 O O . GLU A 1 104 ? -0.032 -12.932 17.900 1.00 98.75 104 GLU A O 1
ATOM 829 N N . GLU A 1 105 ? 1.610 -11.493 17.381 1.00 98.62 105 GLU A N 1
ATOM 830 C CA . GLU A 1 105 ? 1.618 -10.810 18.683 1.00 98.62 105 GLU A CA 1
ATOM 831 C C . GLU A 1 105 ? 0.277 -10.114 18.965 1.00 98.62 105 GLU A C 1
ATOM 833 O O . GLU A 1 105 ? -0.312 -10.310 20.029 1.00 98.62 105 GLU A O 1
ATOM 838 N N . ASP A 1 106 ? -0.258 -9.372 17.993 1.00 98.62 106 ASP A N 1
ATOM 839 C CA . ASP A 1 106 ? -1.554 -8.701 18.123 1.00 98.62 106 ASP A CA 1
ATOM 840 C C . ASP A 1 106 ? -2.706 -9.702 18.326 1.00 98.62 106 ASP A C 1
ATOM 842 O O . ASP A 1 106 ? -3.604 -9.472 19.141 1.00 98.62 106 ASP A O 1
ATOM 846 N N . LEU A 1 107 ? -2.686 -10.836 17.615 1.00 98.75 107 LEU A N 1
ATOM 847 C CA . LEU A 1 107 ? -3.670 -11.907 17.791 1.00 98.75 107 LEU A CA 1
ATOM 848 C C . LEU A 1 107 ? -3.581 -12.540 19.182 1.00 98.75 107 LEU A C 1
ATOM 850 O O . LEU A 1 107 ? -4.620 -12.809 19.790 1.00 98.75 107 LEU A O 1
ATOM 854 N N . ALA A 1 108 ? -2.372 -12.734 19.711 1.00 98.62 108 ALA A N 1
ATOM 855 C CA . ALA A 1 108 ? -2.180 -13.228 21.069 1.00 98.62 108 ALA A CA 1
ATOM 856 C C . ALA A 1 108 ? -2.771 -12.262 22.111 1.00 98.62 108 ALA A C 1
ATOM 858 O O . ALA A 1 108 ? -3.485 -12.700 23.016 1.00 98.62 108 ALA A O 1
ATOM 859 N N . ILE A 1 109 ? -2.555 -10.951 21.944 1.00 98.56 109 ILE A N 1
ATOM 860 C CA . ILE A 1 109 ? -3.121 -9.910 22.819 1.00 98.56 109 ILE A CA 1
ATOM 861 C C . ILE A 1 109 ? -4.653 -9.894 22.741 1.00 98.56 109 ILE A C 1
ATOM 863 O O . ILE A 1 109 ? -5.330 -9.786 23.765 1.00 98.56 109 ILE A O 1
ATOM 867 N N . LEU A 1 110 ? -5.226 -10.004 21.539 1.00 98.56 110 LEU A N 1
ATOM 868 C CA . LEU A 1 110 ? -6.680 -10.044 21.367 1.00 98.56 110 LEU A CA 1
ATOM 869 C C . LEU A 1 110 ? -7.304 -11.269 22.039 1.00 98.56 110 LEU A C 1
ATOM 871 O O . LEU A 1 110 ? -8.361 -11.141 22.656 1.00 98.56 1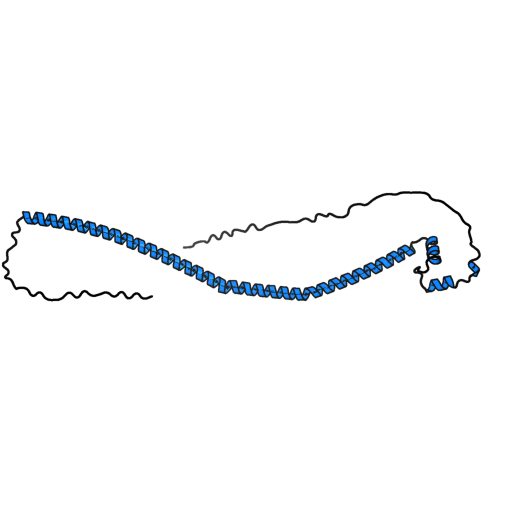10 LEU A O 1
ATOM 875 N N . ASN A 1 111 ? -6.644 -12.424 21.961 1.00 98.50 111 ASN A N 1
ATOM 876 C CA . ASN A 1 111 ? -7.097 -13.637 22.631 1.00 98.50 111 ASN A CA 1
ATOM 877 C C . ASN A 1 111 ? -7.024 -13.500 24.164 1.00 98.50 111 ASN A C 1
ATOM 879 O O . ASN A 1 111 ? -7.971 -13.855 24.861 1.00 98.50 111 ASN A O 1
ATOM 883 N N . GLU A 1 112 ? -5.953 -12.904 24.700 1.00 98.50 112 GLU A N 1
ATOM 884 C CA . GLU A 1 112 ? -5.866 -12.587 26.134 1.00 98.50 112 GLU A CA 1
ATOM 885 C C . GLU A 1 112 ? -7.006 -11.650 26.573 1.00 98.50 112 GLU A C 1
ATOM 887 O O . GLU A 1 112 ? -7.645 -11.862 27.607 1.00 98.50 112 GLU A O 1
ATOM 892 N N . LEU A 1 113 ? -7.312 -10.627 25.771 1.00 98.38 113 LEU A N 1
ATOM 893 C CA . LEU A 1 113 ? -8.398 -9.700 26.070 1.00 98.38 113 LEU A CA 1
ATOM 894 C C . LEU A 1 113 ? -9.776 -10.381 26.015 1.00 98.38 113 LEU A C 1
ATOM 896 O O . LEU A 1 113 ? -10.648 -10.058 26.826 1.00 98.38 113 LEU A O 1
ATOM 900 N N . GLU A 1 114 ? -9.978 -11.321 25.087 1.00 98.12 114 GLU A N 1
ATOM 901 C CA . GLU A 1 114 ? -11.191 -12.141 25.002 1.00 98.12 114 GLU A CA 1
ATOM 902 C C . GLU A 1 114 ? -11.388 -12.984 26.269 1.00 98.12 114 GLU A C 1
ATOM 904 O O . GLU A 1 114 ? -12.503 -13.042 26.796 1.00 98.12 114 GLU A O 1
ATOM 909 N N . GLU A 1 115 ? -10.313 -13.561 26.809 1.00 98.06 115 GLU A N 1
ATOM 910 C CA . GLU A 1 115 ? -10.346 -14.322 28.061 1.00 98.06 115 GLU A CA 1
ATOM 911 C C . GLU A 1 115 ? -10.664 -13.438 29.282 1.00 98.06 115 GLU A C 1
ATOM 913 O O . GLU A 1 115 ? -11.402 -13.860 30.178 1.00 98.06 115 GLU A O 1
ATOM 918 N N . GLN A 1 116 ? -10.177 -12.192 29.312 1.00 98.19 116 GLN A N 1
ATOM 919 C CA . GLN A 1 116 ? -10.390 -11.259 30.431 1.00 98.19 116 GLN A CA 1
ATOM 920 C C . GLN A 1 116 ? -11.776 -10.586 30.426 1.00 98.19 116 GLN A C 1
ATOM 922 O O . GLN A 1 116 ? -12.333 -10.256 31.481 1.00 98.19 116 GLN A O 1
ATOM 927 N N . LEU A 1 117 ? -12.380 -10.383 29.252 1.00 98.06 117 LEU A N 1
ATOM 928 C CA . LEU A 1 117 ? -13.670 -9.703 29.105 1.00 98.06 117 LEU A CA 1
ATOM 929 C C . LEU A 1 117 ? -14.832 -10.308 29.929 1.00 98.06 117 LEU A C 1
ATOM 931 O O . LEU A 1 117 ? -15.581 -9.539 30.549 1.00 98.06 117 LEU A O 1
ATOM 935 N N . PRO A 1 118 ? -15.042 -11.642 29.980 1.00 97.62 118 PRO A N 1
ATOM 936 C CA . PRO A 1 118 ? -16.116 -12.233 30.775 1.00 97.62 118 PRO A CA 1
ATOM 937 C C . PRO A 1 118 ? -15.904 -12.058 32.280 1.00 97.62 118 PRO A C 1
ATOM 939 O O . PRO A 1 118 ? -16.894 -11.937 33.011 1.00 97.62 118 PRO A O 1
ATOM 942 N N . GLU A 1 119 ? -14.654 -11.999 32.748 1.00 98.00 119 GLU A N 1
ATOM 943 C CA . GLU A 1 119 ? -14.344 -11.730 34.151 1.00 98.00 119 GLU A CA 1
ATOM 944 C C . GLU A 1 119 ? -14.801 -10.319 34.526 1.00 98.00 119 GLU A C 1
ATOM 946 O O . GLU A 1 119 ? -15.621 -10.158 35.433 1.00 98.00 119 GLU A O 1
ATOM 951 N N . VAL A 1 120 ? -14.387 -9.303 33.767 1.00 97.81 120 VAL A N 1
ATOM 952 C CA . VAL A 1 120 ? -14.839 -7.918 33.977 1.00 97.81 120 VAL A CA 1
ATOM 953 C C . VAL A 1 120 ? -16.363 -7.815 33.850 1.00 97.81 120 VAL A C 1
ATOM 955 O O . VAL A 1 120 ? -17.028 -7.165 34.661 1.00 97.81 120 VAL A O 1
ATOM 958 N N . GLY A 1 121 ? -16.958 -8.521 32.884 1.00 97.56 121 GLY A N 1
ATOM 959 C CA . GLY A 1 121 ? -18.409 -8.609 32.733 1.00 97.56 121 GLY A CA 1
ATOM 960 C C . GLY A 1 121 ? -19.111 -9.228 33.950 1.00 97.56 121 GLY A C 1
ATOM 961 O O . GLY A 1 121 ? -20.205 -8.795 34.324 1.00 97.56 121 GLY A O 1
ATOM 962 N N . SER A 1 122 ? -18.501 -10.219 34.605 1.00 98.12 122 SER A N 1
ATOM 963 C CA . SER A 1 122 ? -19.005 -10.786 35.861 1.00 98.12 122 SER A CA 1
ATOM 964 C C . SER A 1 122 ? -18.939 -9.770 37.008 1.00 98.12 122 SER A C 1
ATOM 966 O O . SER A 1 122 ? -19.959 -9.532 37.655 1.00 98.12 122 SER A O 1
ATOM 968 N N . GLN A 1 123 ? -17.819 -9.058 37.156 1.00 98.12 123 GLN A N 1
ATOM 969 C CA . GLN A 1 123 ? -17.633 -8.038 38.192 1.00 98.12 123 GLN A CA 1
ATOM 970 C C . GLN A 1 123 ? -18.642 -6.886 38.053 1.00 98.12 123 GLN A C 1
ATOM 972 O O . GLN A 1 123 ? -19.239 -6.446 39.037 1.00 98.12 123 GLN A O 1
ATOM 977 N N . ILE A 1 124 ? -18.909 -6.423 36.826 1.00 98.38 124 ILE A N 1
ATOM 978 C CA . ILE A 1 124 ? -19.913 -5.378 36.568 1.00 98.38 124 ILE A CA 1
ATOM 979 C C . ILE A 1 124 ? -21.321 -5.855 36.955 1.00 98.38 124 ILE A C 1
ATOM 981 O O . ILE A 1 124 ? -22.098 -5.083 37.528 1.00 98.38 124 ILE A O 1
ATOM 985 N N . ARG A 1 125 ? -21.668 -7.119 36.668 1.00 98.38 125 ARG A N 1
ATOM 986 C CA . ARG A 1 125 ? -22.961 -7.696 37.076 1.00 98.38 125 ARG A CA 1
ATOM 987 C C . ARG A 1 125 ? -23.100 -7.746 38.596 1.00 98.38 125 ARG A C 1
ATOM 989 O O . ARG A 1 125 ? -24.161 -7.381 39.103 1.00 98.38 125 ARG A O 1
ATOM 996 N N . ASP A 1 126 ? -22.038 -8.101 39.309 1.00 98.38 126 ASP A N 1
ATOM 997 C CA . ASP A 1 126 ? -22.033 -8.140 40.773 1.00 98.38 126 ASP A CA 1
ATOM 998 C C . ASP A 1 126 ? -22.196 -6.745 41.386 1.00 98.38 126 ASP A C 1
ATOM 1000 O O . ASP A 1 126 ? -23.042 -6.543 42.263 1.00 98.38 126 ASP A O 1
ATOM 1004 N N . ILE A 1 127 ? -21.461 -5.750 40.878 1.00 98.12 127 ILE A N 1
ATOM 1005 C CA . ILE A 1 127 ? -21.595 -4.348 41.306 1.00 98.12 127 ILE A CA 1
ATOM 1006 C C . ILE A 1 127 ? -23.026 -3.857 41.080 1.00 98.12 127 ILE A C 1
ATOM 1008 O O . ILE A 1 127 ? -23.625 -3.244 41.970 1.00 98.12 127 ILE A O 1
ATOM 1012 N N . ARG A 1 128 ? -23.603 -4.153 39.910 1.00 98.25 128 ARG A N 1
ATOM 1013 C CA . ARG A 1 128 ? -24.985 -3.787 39.589 1.00 98.25 128 ARG A CA 1
ATOM 1014 C C . ARG A 1 128 ? -25.975 -4.432 40.556 1.00 98.25 128 ARG A C 1
ATOM 1016 O O . ARG A 1 128 ? -26.850 -3.740 41.067 1.00 98.25 128 ARG A O 1
ATOM 1023 N N . HIS A 1 129 ? -25.800 -5.713 40.865 1.00 98.44 129 HIS A N 1
ATOM 1024 C CA . HIS A 1 129 ? -26.642 -6.418 41.828 1.00 98.44 129 HIS A CA 1
ATOM 1025 C C . HIS A 1 129 ? -26.567 -5.793 43.235 1.00 98.44 129 HIS A C 1
ATOM 1027 O O . HIS A 1 129 ? -27.597 -5.573 43.878 1.00 98.44 129 HIS A O 1
ATOM 1033 N N . VAL A 1 130 ? -25.365 -5.445 43.713 1.00 98.56 130 VAL A N 1
ATOM 1034 C CA . VAL A 1 130 ? -25.186 -4.755 45.004 1.00 98.56 130 VAL A CA 1
ATOM 1035 C C . VAL A 1 130 ? -25.864 -3.383 44.999 1.00 98.56 130 VAL A C 1
ATOM 1037 O O . VAL A 1 130 ? -26.552 -3.032 45.963 1.00 98.56 130 VAL A O 1
ATOM 1040 N N . TYR A 1 131 ? -25.712 -2.620 43.915 1.00 98.56 131 TYR A N 1
ATOM 1041 C CA . TYR A 1 131 ? -26.338 -1.309 43.759 1.00 98.56 131 TYR A CA 1
ATOM 1042 C C . TYR A 1 131 ? -27.869 -1.397 43.766 1.00 98.56 131 TYR A C 1
ATOM 1044 O O . TYR A 1 131 ? -28.524 -0.660 44.506 1.00 98.56 131 TYR A O 1
ATOM 1052 N N . ASP A 1 132 ? -28.443 -2.326 43.000 1.00 98.44 132 ASP A N 1
ATOM 1053 C CA . ASP A 1 132 ? -29.891 -2.518 42.910 1.00 98.44 132 ASP A CA 1
ATOM 1054 C C . ASP A 1 132 ? -30.485 -2.918 44.269 1.00 98.44 132 ASP A C 1
ATOM 1056 O O . ASP A 1 132 ? -31.466 -2.314 44.714 1.00 98.44 132 ASP A O 1
ATOM 1060 N N . ARG A 1 133 ? -29.822 -3.816 45.008 1.00 98.44 133 ARG A N 1
ATOM 1061 C CA . ARG A 1 133 ? -30.212 -4.173 46.381 1.00 98.44 133 ARG A CA 1
ATOM 1062 C C . ARG A 1 133 ? -30.134 -2.986 47.343 1.00 98.44 133 ARG A C 1
ATOM 1064 O O . ARG A 1 133 ? -31.010 -2.802 48.191 1.00 98.44 133 ARG A O 1
ATOM 1071 N N . GLY A 1 134 ? -29.084 -2.170 47.238 1.00 98.31 134 GLY A N 1
ATOM 1072 C CA . GLY A 1 134 ? -28.953 -0.938 48.019 1.00 98.31 134 GLY A CA 1
ATOM 1073 C C . GLY A 1 134 ? -30.093 0.040 47.729 1.00 98.31 134 GLY A C 1
ATOM 1074 O O . GLY A 1 134 ? -30.668 0.628 48.647 1.00 98.31 134 GLY A O 1
ATOM 1075 N N . ARG A 1 135 ? -30.475 0.154 46.455 1.00 98.38 135 ARG A N 1
ATOM 1076 C CA . ARG A 1 135 ? -31.571 1.000 45.983 1.00 98.38 135 ARG A CA 1
ATOM 1077 C C . ARG A 1 135 ? -32.927 0.525 46.493 1.00 98.38 135 ARG A C 1
ATOM 1079 O O . ARG A 1 135 ? -33.718 1.349 46.940 1.00 98.38 135 ARG A O 1
ATOM 1086 N N . GLU A 1 136 ? -33.192 -0.777 46.461 1.00 98.31 136 GLU A N 1
ATOM 1087 C CA . GLU A 1 136 ? -34.393 -1.376 47.055 1.00 98.31 136 GLU A CA 1
ATOM 1088 C C . GLU A 1 136 ? -34.490 -1.062 48.546 1.00 98.31 136 GLU A C 1
ATOM 1090 O O . GLU A 1 136 ? -35.481 -0.486 48.988 1.00 98.31 136 GLU A O 1
ATOM 1095 N N . LYS A 1 137 ? -33.411 -1.294 49.300 1.00 98.25 137 LYS A N 1
ATOM 1096 C CA . LYS A 1 137 ? -33.368 -0.983 50.732 1.00 98.25 137 LYS A CA 1
ATOM 1097 C C . LYS A 1 137 ? -33.594 0.504 51.020 1.00 98.25 137 LYS A C 1
ATOM 1099 O O . LYS A 1 137 ? -34.260 0.848 51.994 1.00 98.25 137 LYS A O 1
ATOM 1104 N N . ALA A 1 138 ? -33.055 1.397 50.191 1.00 98.06 138 ALA A N 1
ATOM 1105 C CA . ALA A 1 138 ? -33.291 2.831 50.325 1.00 98.06 138 ALA A CA 1
ATOM 1106 C C . ALA A 1 138 ? -34.767 3.195 50.094 1.00 98.06 138 ALA A C 1
ATOM 1108 O O . ALA A 1 138 ? -35.308 3.999 50.851 1.00 98.06 138 ALA A O 1
ATOM 1109 N N . ARG A 1 139 ? -35.437 2.574 49.111 1.00 97.75 139 ARG A N 1
ATOM 1110 C CA . ARG A 1 139 ? -36.884 2.754 48.894 1.00 97.75 139 ARG A CA 1
ATOM 1111 C C . ARG A 1 139 ? -37.696 2.258 50.086 1.00 97.75 139 ARG A C 1
ATOM 1113 O O . ARG A 1 139 ? -38.587 2.974 50.531 1.00 97.75 139 ARG A O 1
ATOM 1120 N N . ASP A 1 140 ? -37.356 1.097 50.639 1.00 96.25 140 ASP A N 1
ATOM 1121 C CA . ASP A 1 140 ? -38.035 0.548 51.818 1.00 96.25 140 ASP A CA 1
ATOM 1122 C C . ASP A 1 140 ? -37.891 1.471 53.037 1.00 96.25 140 ASP A C 1
ATOM 1124 O O . ASP A 1 140 ? -38.853 1.712 53.772 1.00 96.25 140 ASP A O 1
ATOM 1128 N N . LEU A 1 141 ? -36.695 2.032 53.243 1.00 96.75 141 LEU A N 1
ATOM 1129 C CA . LEU A 1 141 ? -36.433 3.001 54.308 1.00 96.75 141 LEU A CA 1
ATOM 1130 C C . LEU A 1 141 ? -37.178 4.318 54.079 1.00 96.75 141 LEU A C 1
ATOM 1132 O O . LEU A 1 141 ? -37.753 4.848 55.026 1.00 96.75 141 LEU A O 1
ATOM 1136 N N . MET A 1 142 ? -37.209 4.828 52.845 1.00 97.00 142 MET A N 1
ATOM 1137 C CA . MET A 1 142 ? -37.986 6.021 52.496 1.00 97.00 142 MET A CA 1
ATOM 1138 C C . MET A 1 142 ? -39.479 5.805 52.736 1.00 97.00 142 MET A C 1
ATOM 1140 O O . MET A 1 142 ? -40.096 6.630 53.400 1.00 97.00 142 MET A O 1
ATOM 1144 N N . ALA A 1 143 ? -40.043 4.679 52.294 1.00 93.38 143 ALA A N 1
ATOM 1145 C CA . ALA A 1 143 ? -41.441 4.336 52.543 1.00 93.38 143 ALA A CA 1
ATOM 1146 C C . ALA A 1 143 ? -41.734 4.200 54.048 1.00 93.38 143 ALA A C 1
ATOM 1148 O O . ALA A 1 143 ? -42.770 4.656 54.536 1.00 93.38 143 ALA A O 1
ATOM 1149 N N . SER A 1 144 ? -40.799 3.624 54.810 1.00 93.19 144 SER A N 1
ATOM 1150 C CA . SER A 1 144 ? -40.903 3.520 56.269 1.00 93.19 144 SER A CA 1
ATOM 1151 C C . SER A 1 144 ? -40.869 4.892 56.948 1.00 93.19 144 SER A C 1
ATOM 1153 O O . SER A 1 144 ? -41.654 5.136 57.863 1.00 93.19 144 SER A O 1
ATOM 1155 N N . LEU A 1 145 ? -39.994 5.798 56.498 1.00 94.88 145 LEU A N 1
ATOM 1156 C CA . LEU A 1 145 ? -39.896 7.172 56.996 1.00 94.88 145 LEU A CA 1
ATOM 1157 C C . LEU A 1 145 ? -41.123 8.004 56.627 1.00 94.88 145 LEU A C 1
ATOM 1159 O O . LEU A 1 145 ? -41.640 8.721 57.475 1.00 94.88 145 LEU A O 1
ATOM 1163 N N . GLU A 1 146 ? -41.619 7.883 55.399 1.00 93.81 146 GLU A N 1
ATOM 1164 C CA . GLU A 1 146 ? -42.842 8.543 54.942 1.00 93.81 146 GLU A CA 1
ATOM 1165 C C . GLU A 1 146 ? -44.041 8.085 55.776 1.00 93.81 146 GLU A C 1
ATOM 1167 O O . GLU A 1 146 ? -44.781 8.913 56.315 1.00 93.81 146 GLU A O 1
ATOM 1172 N N . TRP A 1 147 ? -44.169 6.773 56.008 1.00 89.12 147 TRP A N 1
ATOM 1173 C CA . TRP A 1 147 ? -45.161 6.233 56.932 1.00 89.12 147 TRP A CA 1
ATOM 1174 C C . TRP A 1 147 ? -44.978 6.802 58.342 1.00 89.12 147 TRP A C 1
ATOM 1176 O O . TRP A 1 147 ? -45.961 7.208 58.962 1.00 89.12 147 TRP A O 1
ATOM 1186 N N . LEU A 1 148 ? -43.736 6.911 58.832 1.00 88.00 148 LEU A N 1
ATOM 1187 C CA . LEU A 1 148 ? -43.410 7.507 60.130 1.00 88.00 148 LEU A CA 1
ATOM 1188 C C . LEU A 1 148 ? -43.578 9.036 60.188 1.00 88.00 148 LEU A C 1
ATOM 1190 O O . LEU A 1 148 ? -43.580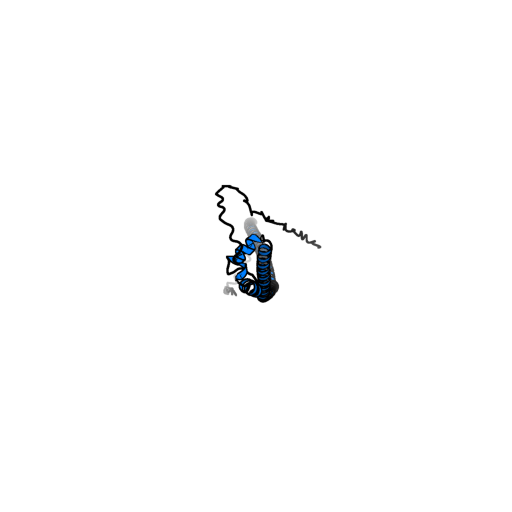 9.591 61.289 1.00 88.00 148 LEU A O 1
ATOM 1194 N N . ASN A 1 149 ? -43.791 9.709 59.060 1.00 93.44 149 ASN A N 1
ATOM 1195 C CA . ASN A 1 149 ? -44.084 11.139 58.999 1.00 93.44 149 ASN A CA 1
ATOM 1196 C C . ASN A 1 149 ? -45.589 11.434 58.838 1.00 93.44 149 ASN A C 1
ATOM 1198 O O . ASN A 1 149 ? -46.026 12.565 59.034 1.00 93.44 149 ASN A O 1
ATOM 1202 N N . THR A 1 150 ? -46.422 10.428 58.535 1.00 90.69 150 THR A N 1
ATOM 1203 C CA . THR A 1 150 ? -47.882 10.624 58.445 1.00 90.69 150 THR A CA 1
ATOM 1204 C C . THR A 1 150 ? -48.477 11.095 59.781 1.00 90.69 150 THR A C 1
ATOM 1206 O O . THR A 1 150 ? -48.110 10.561 60.834 1.00 90.69 150 THR A O 1
ATOM 1209 N N . PRO A 1 151 ? -49.418 12.057 59.787 1.00 91.12 151 PRO A N 1
ATOM 1210 C CA . PRO A 1 151 ? -50.020 12.553 61.021 1.00 91.12 151 PRO A CA 1
ATOM 1211 C C . PRO A 1 151 ? -50.762 11.438 61.778 1.00 91.12 151 PRO A C 1
ATOM 1213 O O . PRO A 1 151 ? -51.409 10.575 61.180 1.00 91.12 151 PRO A O 1
ATOM 1216 N N . ILE A 1 152 ? -50.693 11.468 63.115 1.00 88.25 152 ILE A N 1
ATOM 1217 C CA . ILE A 1 152 ? -51.175 10.397 64.014 1.00 88.25 152 ILE A CA 1
ATOM 1218 C C . ILE A 1 152 ? -52.643 10.021 63.748 1.00 88.25 152 ILE A C 1
ATOM 1220 O O . ILE A 1 152 ? -52.990 8.840 63.776 1.00 88.25 152 ILE A O 1
ATOM 1224 N N . SER A 1 153 ? -53.499 11.001 63.439 1.00 89.62 153 SER A N 1
ATOM 1225 C CA . SER A 1 153 ? -54.917 10.778 63.123 1.00 89.62 153 SER A CA 1
ATOM 1226 C C . SER A 1 153 ? -55.113 9.920 61.867 1.00 89.62 153 SER A C 1
ATOM 1228 O O . SER A 1 153 ? -55.924 8.991 61.870 1.00 89.62 153 SER A O 1
ATOM 1230 N N . GLN A 1 154 ? -54.337 10.172 60.809 1.00 85.38 154 GLN A N 1
ATOM 1231 C CA . GLN A 1 154 ? -54.346 9.352 59.596 1.00 85.38 154 GLN A CA 1
ATOM 1232 C C . GLN A 1 154 ? -53.732 7.976 59.850 1.00 85.38 154 GLN A C 1
ATOM 1234 O O . GLN A 1 154 ? -54.257 6.977 59.361 1.00 85.38 154 GLN A O 1
ATOM 1239 N N . ARG A 1 155 ? -52.671 7.905 60.660 1.00 83.19 155 ARG A N 1
ATOM 1240 C CA . ARG A 1 155 ? -52.000 6.643 60.984 1.00 83.19 155 ARG A CA 1
ATOM 1241 C C . ARG A 1 155 ? -52.911 5.694 61.771 1.00 83.19 155 ARG A C 1
ATOM 1243 O O . ARG A 1 155 ? -53.000 4.520 61.427 1.00 83.19 155 ARG A O 1
ATOM 1250 N N . LEU A 1 156 ? -53.661 6.196 62.758 1.00 83.06 156 LEU A N 1
ATOM 1251 C CA . LEU A 1 156 ? -54.673 5.419 63.491 1.00 83.06 156 LEU A CA 1
ATOM 1252 C C . LEU A 1 156 ? -55.808 4.943 62.578 1.00 83.06 156 LEU A C 1
ATOM 1254 O O . LEU A 1 156 ? -56.197 3.778 62.646 1.00 83.06 156 LEU A O 1
ATOM 1258 N N . ARG A 1 157 ? -56.299 5.808 61.679 1.00 84.69 157 ARG A N 1
ATOM 1259 C CA . ARG A 1 157 ? -57.309 5.430 60.679 1.00 84.69 157 ARG A CA 1
ATOM 1260 C C . ARG A 1 157 ? -56.787 4.310 59.774 1.00 84.69 157 ARG A C 1
ATOM 1262 O O . ARG A 1 157 ? -57.470 3.309 59.596 1.00 84.69 157 ARG A O 1
ATOM 1269 N N . ALA A 1 158 ? -55.558 4.424 59.277 1.00 81.75 158 ALA A N 1
ATOM 1270 C CA . ALA A 1 158 ? -54.931 3.386 58.463 1.00 81.75 158 ALA A CA 1
ATOM 1271 C C . ALA A 1 158 ? -54.736 2.068 59.236 1.00 81.75 158 ALA A C 1
ATOM 1273 O O . ALA A 1 158 ? -54.950 0.998 58.684 1.00 81.75 158 ALA A O 1
ATOM 1274 N N . ILE A 1 159 ? -54.388 2.106 60.525 1.00 76.75 159 ILE A N 1
ATOM 1275 C CA . ILE A 1 159 ? -54.239 0.886 61.339 1.00 76.75 159 ILE A CA 1
ATOM 1276 C C . ILE A 1 159 ? -55.592 0.197 61.580 1.00 76.75 159 ILE A C 1
ATOM 1278 O O . ILE A 1 159 ? -55.661 -1.031 61.569 1.00 76.75 159 ILE A O 1
ATOM 1282 N N . ILE A 1 160 ? -56.665 0.965 61.792 1.00 79.19 160 ILE A N 1
ATOM 1283 C CA . ILE A 1 160 ? -58.006 0.420 62.049 1.00 79.19 160 ILE A CA 1
ATOM 1284 C C . ILE A 1 160 ? -58.639 -0.136 60.765 1.00 79.19 160 ILE A C 1
ATOM 1286 O O . ILE A 1 160 ? -59.290 -1.177 60.817 1.00 79.19 160 ILE A O 1
ATOM 1290 N N . PHE A 1 161 ? -58.449 0.536 59.624 1.00 80.75 161 PHE A N 1
ATOM 1291 C CA . PHE A 1 161 ? -59.145 0.208 58.374 1.00 80.75 161 PHE A CA 1
ATOM 1292 C C . PHE A 1 161 ? -58.303 -0.580 57.358 1.00 80.75 161 PHE A C 1
ATOM 1294 O O . PHE A 1 161 ? -58.877 -1.163 56.439 1.00 80.75 161 PHE A O 1
ATOM 1301 N N . THR A 1 162 ? -56.977 -0.661 57.516 1.00 68.50 162 THR A N 1
ATOM 1302 C CA . THR A 1 162 ? -56.096 -1.352 56.563 1.00 68.50 162 THR A CA 1
ATOM 1303 C C . THR A 1 162 ? -55.496 -2.618 57.197 1.00 68.50 162 THR A C 1
ATOM 1305 O O . THR A 1 162 ? -54.530 -2.536 57.960 1.00 68.50 162 THR A O 1
ATOM 1308 N N . PRO A 1 163 ? -56.002 -3.827 56.879 1.00 64.00 163 PRO A N 1
ATOM 1309 C CA . PRO A 1 163 ? -55.549 -5.075 57.507 1.00 64.00 163 PRO A CA 1
ATOM 1310 C C . PRO A 1 163 ? -54.080 -5.429 57.212 1.00 64.00 163 PRO A C 1
ATOM 1312 O O . PRO A 1 163 ? -53.497 -6.228 57.949 1.00 64.00 163 PRO A O 1
ATOM 1315 N N . ASN A 1 164 ? -53.475 -4.800 56.199 1.00 62.00 164 ASN A N 1
ATOM 1316 C CA . ASN A 1 164 ? -52.084 -4.989 55.773 1.00 62.00 164 ASN A CA 1
ATOM 1317 C C . ASN A 1 164 ? -51.133 -3.864 56.223 1.00 62.00 164 ASN A C 1
ATOM 1319 O O . ASN A 1 164 ? -50.051 -3.723 55.659 1.00 62.00 164 ASN A O 1
ATOM 1323 N N . ALA A 1 165 ? -51.504 -3.049 57.217 1.00 60.06 165 ALA A N 1
ATOM 1324 C CA . ALA A 1 165 ? -50.585 -2.045 57.750 1.00 60.06 165 ALA A CA 1
ATOM 1325 C C . ALA A 1 165 ? -49.303 -2.717 58.306 1.00 60.06 165 ALA A C 1
ATOM 1327 O O . ALA A 1 165 ? -49.418 -3.705 59.044 1.00 60.06 165 ALA A O 1
ATOM 1328 N N . PRO A 1 166 ? -48.097 -2.192 58.000 1.00 59.72 166 PRO A N 1
ATOM 1329 C CA . PRO A 1 166 ? -46.806 -2.739 58.427 1.00 59.72 166 PRO A CA 1
ATOM 1330 C C . PRO A 1 166 ? -46.525 -2.429 59.906 1.00 59.72 166 PRO A C 1
ATOM 1332 O O . PRO A 1 166 ? -45.503 -1.864 60.277 1.00 59.72 166 PRO A O 1
ATOM 1335 N N . VAL A 1 167 ? -47.454 -2.784 60.787 1.00 59.81 167 VAL A N 1
ATOM 1336 C CA . VAL A 1 167 ? -47.225 -2.797 62.230 1.00 59.81 167 VAL A CA 1
ATOM 1337 C C . VAL A 1 167 ? -46.708 -4.173 62.621 1.00 59.81 167 VAL A C 1
ATOM 1339 O O . VAL A 1 167 ? -47.215 -5.198 62.159 1.00 59.81 167 VAL A O 1
ATOM 1342 N N . SER A 1 168 ? -45.671 -4.206 63.463 1.00 56.62 168 SER A N 1
ATOM 1343 C CA . SER A 1 168 ? -45.086 -5.461 63.939 1.00 56.62 168 SER A CA 1
ATOM 1344 C C . SER A 1 168 ? -46.188 -6.410 64.434 1.00 56.62 168 SER A C 1
ATOM 1346 O O . SER A 1 168 ? -47.109 -5.991 65.144 1.00 56.62 168 SER A O 1
ATOM 1348 N N . LYS A 1 169 ? -46.105 -7.703 64.078 1.00 64.69 169 LYS A N 1
ATOM 1349 C CA . LYS A 1 169 ? -47.105 -8.718 64.478 1.00 64.69 169 LYS A CA 1
ATOM 1350 C C . LYS A 1 169 ? -47.377 -8.702 65.992 1.00 64.69 169 LYS A C 1
ATOM 1352 O O . LYS A 1 169 ? -48.490 -8.994 66.413 1.00 64.69 169 LYS A O 1
ATOM 1357 N N . LYS A 1 170 ? -46.388 -8.288 66.797 1.00 69.56 170 LYS A N 1
ATOM 1358 C CA . LYS A 1 170 ? -46.488 -8.145 68.256 1.00 69.56 170 LYS A CA 1
ATOM 1359 C C . LYS A 1 170 ? -47.447 -7.029 68.698 1.00 69.56 170 LYS A C 1
ATOM 1361 O O . LYS A 1 170 ? -48.225 -7.239 69.621 1.00 69.56 170 LYS A O 1
ATOM 1366 N N . TRP A 1 171 ? -47.455 -5.877 68.025 1.00 65.56 171 TRP A N 1
ATOM 1367 C CA . TRP A 1 171 ? -48.364 -4.766 68.353 1.00 65.56 171 TRP A CA 1
ATOM 1368 C C . TRP A 1 171 ? -49.808 -5.046 67.936 1.00 65.56 171 TRP A C 1
ATOM 1370 O O . TRP A 1 171 ? -50.745 -4.662 68.632 1.00 65.56 171 TRP A O 1
ATOM 1380 N N . LYS A 1 172 ? -49.993 -5.774 66.829 1.00 62.31 172 LYS A N 1
ATOM 1381 C CA . LYS A 1 172 ? -51.322 -6.168 66.347 1.00 62.31 172 LYS A CA 1
ATOM 1382 C C . LYS A 1 172 ? -52.051 -7.048 67.369 1.00 62.31 172 LYS A C 1
ATOM 1384 O O . LYS A 1 172 ? -53.235 -6.841 67.596 1.00 62.31 172 LYS A O 1
ATOM 1389 N N . VAL A 1 173 ? -51.342 -7.964 68.038 1.00 69.75 173 VAL A N 1
ATOM 1390 C CA . VAL A 1 173 ? -51.916 -8.787 69.119 1.00 69.75 173 VAL A CA 1
ATOM 1391 C C . VAL A 1 173 ? -52.243 -7.943 70.351 1.00 69.75 173 VAL A C 1
ATOM 1393 O O . VAL A 1 173 ? -53.326 -8.099 70.894 1.00 69.75 173 VAL A O 1
ATOM 1396 N N . ALA A 1 174 ? -51.376 -7.008 70.750 1.00 69.38 174 ALA A N 1
ATOM 1397 C CA . ALA A 1 174 ? -51.617 -6.168 71.928 1.00 69.38 174 ALA A CA 1
ATOM 1398 C C . ALA A 1 174 ? -52.824 -5.222 71.766 1.00 69.38 174 ALA A C 1
ATOM 1400 O O . ALA A 1 174 ? -53.604 -5.044 72.696 1.00 69.38 174 ALA A O 1
ATOM 1401 N N . VAL A 1 175 ? -53.014 -4.641 70.575 1.00 65.69 175 VAL A N 1
ATOM 1402 C CA . VAL A 1 175 ? -54.164 -3.762 70.292 1.00 65.69 175 VAL A CA 1
ATOM 1403 C C . VAL A 1 175 ? -55.456 -4.564 70.095 1.00 65.69 175 VAL A C 1
ATOM 1405 O O . VAL A 1 175 ? -56.530 -4.085 70.444 1.00 65.69 175 VAL A O 1
ATOM 1408 N N . VAL A 1 176 ? -55.376 -5.791 69.569 1.00 65.50 176 VAL A N 1
ATOM 1409 C CA . VAL A 1 176 ? -56.547 -6.673 69.404 1.00 65.50 176 VAL A CA 1
ATOM 1410 C C . VAL A 1 176 ? -56.929 -7.381 70.712 1.00 65.50 176 VAL A C 1
ATOM 1412 O O . VAL A 1 176 ? -58.107 -7.663 70.908 1.00 65.50 176 VAL A O 1
ATOM 1415 N N . SER A 1 177 ? -55.985 -7.622 71.631 1.00 66.00 177 SER A N 1
ATOM 1416 C CA . SER A 1 177 ? -56.264 -8.192 72.958 1.00 66.00 177 SER A CA 1
ATOM 1417 C C . SER A 1 177 ? -56.700 -7.151 73.990 1.00 66.00 177 SER A C 1
ATOM 1419 O O . SER A 1 177 ? -56.941 -7.509 75.143 1.00 66.00 177 SER A O 1
ATOM 1421 N N . LEU A 1 178 ? -56.772 -5.870 73.612 1.00 60.47 178 LEU A N 1
ATOM 1422 C CA . LEU A 1 178 ? -57.354 -4.844 74.466 1.00 60.47 178 LEU A CA 1
ATOM 1423 C C . LEU A 1 178 ? -58.847 -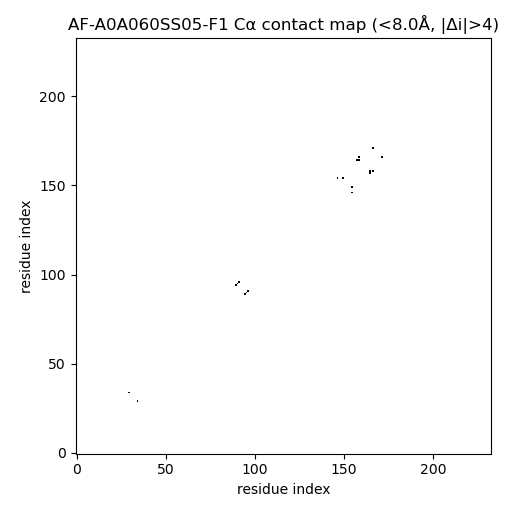5.171 74.637 1.00 60.47 178 LEU A C 1
ATOM 1425 O O . LEU A 1 178 ? -59.569 -5.278 73.641 1.00 60.47 178 LEU A O 1
ATOM 1429 N N . PRO A 1 179 ? -59.313 -5.392 75.877 1.00 57.06 179 PRO A N 1
ATOM 1430 C CA . PRO A 1 179 ? -60.658 -5.880 76.139 1.00 57.06 179 PRO A CA 1
ATOM 1431 C C . PRO A 1 179 ? -61.715 -4.938 75.534 1.00 57.06 179 PRO A C 1
ATOM 1433 O O . PRO A 1 179 ? -61.532 -3.717 75.538 1.00 57.06 179 PRO A O 1
ATOM 1436 N N . PRO A 1 180 ? -62.857 -5.467 75.053 1.00 57.72 180 PRO A N 1
ATOM 1437 C CA . PRO A 1 180 ? -63.901 -4.697 74.361 1.00 57.72 180 PRO A CA 1
ATOM 1438 C C . PRO A 1 180 ? -64.539 -3.581 75.209 1.00 57.72 180 PRO A C 1
ATOM 1440 O O . PRO A 1 180 ? -65.308 -2.776 74.690 1.00 57.72 180 PRO A O 1
ATOM 1443 N N . PHE A 1 181 ? -64.191 -3.489 76.493 1.00 52.28 181 PHE A N 1
ATOM 1444 C CA . PHE A 1 181 ? -64.764 -2.558 77.458 1.00 52.28 181 PHE A CA 1
ATOM 1445 C C . PHE A 1 181 ? -64.473 -1.072 77.170 1.00 52.28 181 PHE A C 1
ATOM 1447 O O . PHE A 1 181 ? -65.177 -0.209 77.679 1.00 52.28 181 PHE A O 1
ATOM 1454 N N . VAL A 1 182 ? -63.493 -0.748 76.316 1.00 52.88 182 VAL A N 1
ATOM 1455 C CA . VAL A 1 182 ? -63.152 0.652 75.970 1.00 52.88 182 VAL A CA 1
ATOM 1456 C C . VAL A 1 182 ? -63.764 1.105 74.629 1.00 52.88 182 VAL A C 1
ATOM 1458 O O . VAL A 1 182 ? -63.724 2.285 74.292 1.00 52.88 182 VAL A O 1
ATOM 1461 N N . ARG A 1 183 ? -64.417 0.215 73.863 1.00 47.94 183 ARG A N 1
ATOM 1462 C CA . ARG A 1 183 ? -65.031 0.567 72.562 1.00 47.94 183 ARG A CA 1
ATOM 1463 C C . ARG A 1 183 ? -66.403 1.256 72.649 1.00 47.94 183 ARG A C 1
ATOM 1465 O O . ARG A 1 183 ? -66.959 1.579 71.605 1.00 47.94 183 ARG A O 1
ATOM 1472 N N . LEU A 1 184 ? -66.941 1.514 73.846 1.00 47.72 184 LEU A N 1
ATOM 1473 C CA . LEU A 1 184 ? -68.326 1.985 74.018 1.00 47.72 184 LEU A CA 1
ATOM 1474 C C . LEU A 1 184 ? -68.502 3.491 74.320 1.00 47.72 184 LEU A C 1
ATOM 1476 O O . LEU A 1 184 ? -69.632 3.912 74.527 1.00 47.72 184 LEU A O 1
ATOM 1480 N N . ILE A 1 185 ? -67.446 4.320 74.360 1.00 51.78 185 ILE A N 1
ATOM 1481 C CA . ILE A 1 185 ? -67.585 5.714 74.863 1.00 51.78 185 ILE A CA 1
ATOM 1482 C C . ILE A 1 185 ? -67.324 6.820 73.822 1.00 51.78 185 ILE A C 1
ATOM 1484 O O . ILE A 1 185 ? -67.604 7.982 74.086 1.00 51.78 185 ILE A O 1
ATOM 1488 N N . THR A 1 186 ? -66.887 6.530 72.595 1.00 45.81 186 THR A N 1
ATOM 1489 C CA . THR A 1 186 ? -66.654 7.605 71.603 1.00 45.81 186 THR A CA 1
ATOM 1490 C C . THR A 1 186 ? -67.269 7.303 70.244 1.00 45.81 186 THR A C 1
ATOM 1492 O O . THR A 1 186 ? -66.588 7.021 69.265 1.00 45.81 186 THR A O 1
ATOM 1495 N N . ALA A 1 187 ? -68.595 7.433 70.188 1.00 48.78 187 ALA A N 1
ATOM 1496 C CA . ALA A 1 187 ? -69.311 7.751 68.960 1.00 48.78 187 ALA A CA 1
ATOM 1497 C C . ALA A 1 187 ? -69.591 9.266 68.923 1.00 48.78 187 ALA A C 1
ATOM 1499 O O . ALA A 1 187 ? -70.521 9.721 69.588 1.00 48.78 187 ALA A O 1
ATOM 1500 N N . PRO A 1 188 ? -68.819 10.072 68.174 1.00 48.53 188 PRO A N 1
ATOM 1501 C CA . PRO A 1 188 ? -69.265 11.389 67.762 1.00 48.53 188 PRO A CA 1
ATOM 1502 C C . PRO A 1 188 ? -69.977 11.307 66.410 1.00 48.53 188 PRO A C 1
ATOM 1504 O O . PRO A 1 188 ? -69.515 10.685 65.450 1.00 48.53 188 PRO A O 1
ATOM 1507 N N . ALA A 1 189 ? -71.139 11.946 66.404 1.00 47.03 189 ALA A N 1
ATOM 1508 C CA . A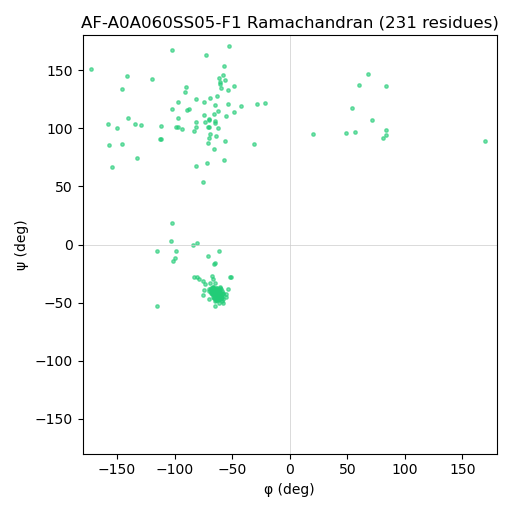LA A 1 189 ? -72.071 12.079 65.311 1.00 47.03 189 ALA A CA 1
ATOM 1509 C C . ALA A 1 189 ? -71.464 12.708 64.047 1.00 47.03 189 ALA A C 1
ATOM 1511 O O . ALA A 1 189 ? -70.530 13.509 64.086 1.00 47.03 189 ALA A O 1
ATOM 1512 N N . HIS A 1 190 ? -72.092 12.337 62.932 1.00 50.88 190 HIS A N 1
ATOM 1513 C CA . HIS A 1 190 ? -72.140 13.031 61.652 1.00 50.88 190 HIS A CA 1
ATOM 1514 C C . HIS A 1 190 ? -71.846 14.536 61.722 1.00 50.88 190 HIS A C 1
ATOM 1516 O O . HIS A 1 190 ? -72.621 15.298 62.295 1.00 50.88 190 HIS A O 1
ATOM 1522 N N . ILE A 1 191 ? -70.818 14.969 60.990 1.00 47.41 191 ILE A N 1
ATOM 1523 C CA . ILE A 1 191 ? -70.771 16.307 60.398 1.00 47.41 191 ILE A CA 1
ATOM 1524 C C . ILE A 1 191 ? -70.428 16.126 58.921 1.00 47.41 191 ILE A C 1
ATOM 1526 O O . ILE A 1 191 ? -69.294 15.834 58.544 1.00 47.41 191 ILE A O 1
ATOM 1530 N N . SER A 1 192 ? -71.468 16.260 58.099 1.00 48.41 192 SER A N 1
ATOM 1531 C CA . SER A 1 192 ? -71.356 16.610 56.688 1.00 48.41 192 SER A CA 1
ATOM 1532 C C . SER A 1 192 ? -70.542 17.890 56.552 1.00 48.41 192 SER A C 1
ATOM 1534 O O . SER A 1 192 ? -70.867 18.878 57.202 1.00 48.41 192 SER A O 1
ATOM 1536 N N . CYS A 1 193 ? -69.571 17.908 55.643 1.00 38.88 193 CYS A N 1
ATOM 1537 C CA . CYS A 1 193 ? -69.170 19.148 54.991 1.00 38.88 193 CYS A CA 1
ATOM 1538 C C . CYS A 1 193 ? -68.857 18.905 53.509 1.00 38.88 193 CYS A C 1
ATOM 1540 O O . CYS A 1 193 ? -68.387 17.818 53.158 1.00 38.88 193 CYS A O 1
ATOM 1542 N N . PRO A 1 194 ? -69.166 19.884 52.640 1.00 55.75 194 PRO A N 1
ATOM 1543 C CA . PRO A 1 194 ? -69.365 19.679 51.219 1.00 55.75 194 PRO A CA 1
ATOM 1544 C C . PRO A 1 194 ? -68.171 20.115 50.359 1.00 55.75 194 PRO A C 1
ATOM 1546 O O . PRO A 1 194 ? -67.253 20.811 50.780 1.00 55.75 194 PRO A O 1
ATOM 1549 N N . ILE A 1 195 ? -68.274 19.671 49.111 1.00 58.09 195 ILE A N 1
ATOM 1550 C CA . ILE A 1 195 ? -67.614 20.084 47.869 1.00 58.09 195 ILE A CA 1
ATOM 1551 C C . ILE A 1 195 ? -67.196 21.569 47.830 1.00 58.09 195 ILE A C 1
ATOM 1553 O O . ILE A 1 195 ? -68.074 22.426 47.825 1.00 58.09 195 ILE A O 1
ATOM 1557 N N . ILE A 1 196 ? -65.893 21.847 47.652 1.00 53.69 196 ILE A N 1
ATOM 1558 C CA . ILE A 1 196 ? -65.310 23.048 46.998 1.00 53.69 196 ILE A CA 1
ATOM 1559 C C . ILE A 1 196 ? -63.965 22.597 46.377 1.00 53.69 196 ILE A C 1
ATOM 1561 O O . ILE A 1 196 ? -63.062 22.190 47.095 1.00 53.69 196 ILE A O 1
ATOM 1565 N N . SER A 1 197 ? -63.898 22.326 45.068 1.00 50.34 197 SER A N 1
ATOM 1566 C CA . SER A 1 197 ? -63.429 23.229 43.996 1.00 50.34 197 SER A CA 1
ATOM 1567 C C . SER A 1 197 ? -62.025 23.820 44.208 1.00 50.34 197 SER A C 1
ATOM 1569 O O . SER A 1 197 ? -61.809 24.599 45.128 1.00 50.34 197 SER A O 1
ATOM 1571 N N . GLY A 1 198 ? -61.084 23.511 43.307 1.00 41.62 198 GLY A N 1
ATOM 1572 C CA . GLY A 1 198 ? -59.787 24.194 43.268 1.00 41.62 198 GLY A CA 1
ATOM 1573 C C . GLY A 1 198 ? -58.757 23.555 42.339 1.00 41.62 198 GLY A C 1
ATOM 1574 O O . GLY A 1 198 ? -57.972 22.716 42.760 1.00 41.62 198 GLY A O 1
ATOM 1575 N N . ARG A 1 199 ? -58.760 23.976 41.069 1.00 49.72 199 ARG A N 1
ATOM 1576 C CA . ARG A 1 199 ? -57.668 23.796 40.093 1.00 49.72 199 ARG A CA 1
ATOM 1577 C C . ARG A 1 199 ? -56.347 24.382 40.617 1.00 49.72 199 ARG A C 1
ATOM 1579 O O . ARG A 1 199 ? -56.378 25.506 41.093 1.00 49.72 199 ARG A O 1
ATOM 1586 N N . CYS A 1 200 ? -55.227 23.707 40.347 1.00 43.66 200 CYS A N 1
ATOM 1587 C CA . CYS A 1 200 ? -53.905 24.278 40.016 1.00 43.66 200 CYS A CA 1
ATOM 1588 C C . CYS A 1 200 ? -53.138 23.174 39.256 1.00 43.66 200 CYS A C 1
ATOM 1590 O O . CYS A 1 200 ? -52.924 22.101 39.802 1.00 43.66 200 CYS A O 1
ATOM 1592 N N . SER A 1 201 ? -52.993 23.229 37.931 1.00 43.81 201 SER A N 1
ATOM 1593 C CA . SER A 1 201 ? -52.067 24.062 37.144 1.00 43.81 201 SER A CA 1
ATOM 1594 C C . SER A 1 201 ? -50.597 23.637 37.243 1.00 43.81 201 SER A C 1
ATOM 1596 O O . SER A 1 201 ? -49.927 23.950 38.213 1.00 43.81 201 SER A O 1
ATOM 1598 N N . LEU A 1 202 ? -50.139 23.054 36.128 1.00 49.38 202 LEU A N 1
ATOM 1599 C CA . LEU A 1 202 ? -48.929 23.404 35.371 1.00 49.38 202 LEU A CA 1
ATOM 1600 C C . LEU A 1 202 ? -47.513 23.171 35.942 1.00 49.38 202 LEU A C 1
ATOM 1602 O O . LEU A 1 202 ? -47.184 23.441 37.089 1.00 49.38 202 LEU A O 1
ATOM 1606 N N . SER A 1 203 ? -46.649 22.860 34.967 1.00 43.97 203 SER A N 1
ATOM 1607 C CA . SER A 1 203 ? -45.185 22.721 34.974 1.00 43.97 203 SER A CA 1
ATOM 1608 C C . SER A 1 203 ? -44.681 21.350 35.455 1.00 43.97 203 SER A C 1
ATOM 1610 O O . SER A 1 203 ? -45.226 20.772 36.378 1.00 43.97 203 SER A O 1
ATOM 1612 N N . SER A 1 204 ? -43.696 20.711 34.827 1.00 44.16 204 SER A N 1
ATOM 1613 C CA . SER A 1 204 ? -42.597 21.290 34.070 1.00 44.16 204 SER A CA 1
ATOM 1614 C C . SER A 1 204 ? -42.199 20.422 32.879 1.00 44.16 204 SER A C 1
ATOM 1616 O O . SER A 1 204 ? -42.041 19.207 32.974 1.00 44.16 204 SER A O 1
ATOM 1618 N N . SER A 1 205 ? -42.037 21.125 31.765 1.00 50.47 205 SER A N 1
ATOM 1619 C CA . SER A 1 205 ? -41.379 20.717 30.534 1.00 50.47 205 SER A CA 1
ATOM 1620 C C . SER A 1 205 ? -39.854 20.662 30.721 1.00 50.47 205 SER A C 1
ATOM 1622 O O . SER A 1 205 ? -39.316 21.308 31.621 1.00 50.47 205 SER A O 1
ATOM 1624 N N . ALA A 1 206 ? -39.206 19.970 29.780 1.00 46.69 206 ALA A N 1
ATOM 1625 C CA . ALA A 1 206 ? -37.799 20.049 29.382 1.00 46.69 206 ALA A CA 1
ATOM 1626 C C . ALA A 1 206 ? -36.761 19.292 30.231 1.00 46.69 206 ALA A C 1
ATOM 1628 O O . ALA A 1 206 ? -36.106 19.841 31.110 1.00 46.69 206 ALA A O 1
ATOM 1629 N N . HIS A 1 207 ? -36.501 18.048 29.823 1.00 45.94 207 HIS A N 1
ATOM 1630 C CA . HIS A 1 207 ? -35.171 17.454 29.909 1.00 45.94 207 HIS A CA 1
ATOM 1631 C C . HIS A 1 207 ? -34.691 17.064 28.507 1.00 45.94 207 HIS A C 1
ATOM 1633 O O . HIS A 1 207 ? -35.457 16.528 27.713 1.00 45.94 207 HIS A O 1
ATOM 1639 N N . ALA A 1 208 ? -33.388 17.270 28.310 1.00 48.66 208 ALA A N 1
ATOM 1640 C CA . ALA A 1 208 ? -32.507 16.637 27.332 1.00 48.66 208 ALA A CA 1
ATOM 1641 C C . ALA A 1 208 ? -32.468 17.215 25.906 1.00 48.66 208 ALA A C 1
ATOM 1643 O O . ALA A 1 208 ? -33.234 16.833 25.034 1.00 48.66 208 ALA A O 1
ATOM 1644 N N . CYS A 1 209 ? -31.446 18.039 25.661 1.00 44.53 209 CYS A N 1
ATOM 1645 C CA . CYS A 1 209 ? -30.511 17.827 24.551 1.00 44.53 209 CYS A CA 1
ATOM 1646 C C . CYS A 1 209 ? -29.200 18.553 24.889 1.00 44.53 209 CYS A C 1
ATOM 1648 O O . CYS A 1 209 ? -29.003 19.719 24.560 1.00 44.53 209 CYS A O 1
ATOM 1650 N N . GLY A 1 210 ? -28.326 17.864 25.625 1.00 45.34 210 GLY A N 1
ATOM 1651 C CA . GLY A 1 210 ? -26.931 18.262 25.757 1.00 45.34 210 GLY A CA 1
ATOM 1652 C C . GLY A 1 210 ? -26.202 17.917 24.463 1.00 45.34 210 GLY A C 1
ATOM 1653 O O . GLY A 1 210 ? -26.032 16.742 24.149 1.00 45.34 210 GLY A O 1
ATOM 1654 N N . SER A 1 211 ? -25.790 18.939 23.719 1.00 48.38 211 SER A N 1
ATOM 1655 C CA . SER A 1 211 ? -24.817 18.809 22.637 1.00 48.38 211 SER A CA 1
ATOM 1656 C C . SER A 1 211 ? -23.452 18.491 23.242 1.00 48.38 211 SER A C 1
ATOM 1658 O O . SER A 1 211 ? -22.723 19.392 23.650 1.00 48.38 211 SER A O 1
ATOM 1660 N N . HIS A 1 212 ? -23.106 17.206 23.315 1.00 51.06 212 HIS A N 1
ATOM 1661 C CA . HIS A 1 212 ? -21.713 16.803 23.457 1.00 51.06 212 HIS A CA 1
ATOM 1662 C C . HIS A 1 212 ? -21.015 16.994 22.111 1.00 51.06 212 HIS A C 1
ATOM 1664 O O . HIS A 1 212 ? -21.452 16.482 21.080 1.00 51.06 212 HIS A O 1
ATOM 1670 N N . GLY A 1 213 ? -19.958 17.803 22.145 1.00 44.34 213 GLY A N 1
ATOM 1671 C CA . GLY A 1 213 ? -19.152 18.166 20.995 1.00 44.34 213 GLY A CA 1
ATOM 1672 C C . GLY A 1 213 ? -18.496 16.963 20.328 1.00 44.34 213 GLY A C 1
ATOM 1673 O O . GLY A 1 213 ? -17.983 16.059 20.983 1.00 44.34 213 GLY A O 1
ATOM 1674 N N . SER A 1 214 ? -18.486 17.007 19.001 1.00 52.44 214 SER A N 1
ATOM 1675 C CA . SER A 1 214 ? -17.536 16.271 18.176 1.00 52.44 214 SER A CA 1
ATOM 1676 C C . SER A 1 214 ? -16.284 17.132 17.990 1.00 52.44 214 SER A C 1
ATOM 1678 O O . SER A 1 214 ? -16.388 18.195 17.377 1.00 52.44 214 SER A O 1
ATOM 1680 N N . PRO A 1 215 ? -15.100 16.717 18.463 1.00 58.28 215 PRO A N 1
ATOM 1681 C CA . PRO A 1 215 ? -13.841 17.171 17.896 1.00 58.28 215 PRO A CA 1
ATOM 1682 C C . PRO A 1 215 ? -13.537 16.299 16.670 1.00 58.2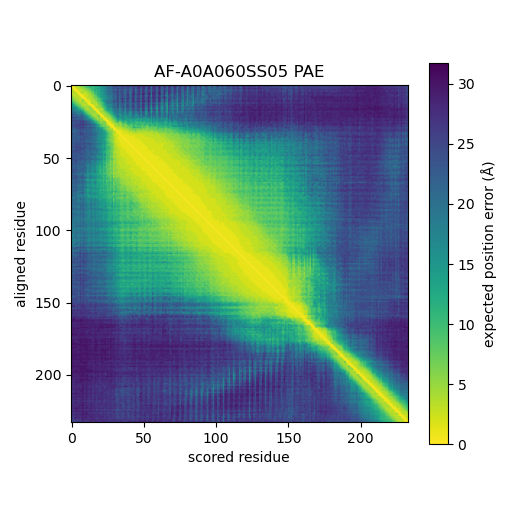8 215 PRO A C 1
ATOM 1684 O O . PRO A 1 215 ? -13.066 15.171 16.785 1.00 58.28 215 PRO A O 1
ATOM 1687 N N . SER A 1 216 ? -13.873 16.809 15.486 1.00 56.31 216 SER A N 1
ATOM 1688 C CA . SER A 1 216 ? -13.495 16.209 14.206 1.00 56.31 216 SER A CA 1
ATOM 1689 C C . SER A 1 216 ? -12.243 16.903 13.676 1.00 56.31 216 SER A C 1
ATOM 1691 O O . SER A 1 216 ? -12.288 18.111 13.472 1.00 56.31 216 SER A O 1
ATOM 1693 N N . ALA A 1 217 ? -11.196 16.096 13.444 1.00 47.53 217 ALA A N 1
ATOM 1694 C CA . ALA A 1 217 ? -10.077 16.295 12.511 1.00 47.53 217 ALA A CA 1
ATOM 1695 C C . ALA A 1 217 ? -9.181 17.538 12.725 1.00 47.53 217 ALA A C 1
ATOM 1697 O O . ALA A 1 217 ? -9.648 18.649 12.904 1.00 47.53 217 ALA A O 1
ATOM 1698 N N . ALA A 1 218 ? -7.857 17.514 12.633 1.00 54.34 218 ALA A N 1
ATOM 1699 C CA . ALA A 1 218 ? -6.820 16.519 12.394 1.00 54.34 218 ALA A CA 1
ATOM 1700 C C . ALA A 1 218 ? -5.485 17.269 12.620 1.00 54.34 218 ALA A C 1
ATOM 1702 O O . ALA A 1 218 ? -5.428 18.470 12.345 1.00 54.34 218 ALA A O 1
ATOM 1703 N N . PRO A 1 219 ? -4.398 16.607 13.044 1.00 58.34 219 PRO A N 1
ATOM 1704 C CA . PRO A 1 219 ? -3.079 17.143 12.737 1.00 58.34 219 PRO A CA 1
ATOM 1705 C C . PRO A 1 219 ? -2.166 16.027 12.242 1.00 58.34 219 PRO A C 1
ATOM 1707 O O . PRO A 1 219 ? -1.673 15.216 13.018 1.00 58.34 219 PRO A O 1
ATOM 1710 N N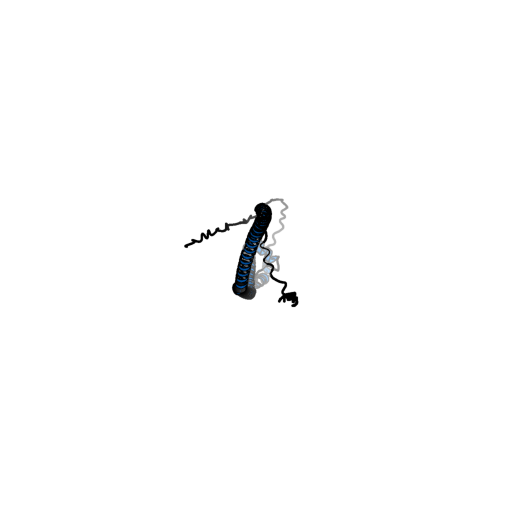 . SER A 1 220 ? -1.929 15.973 10.936 1.00 49.19 220 SER A N 1
ATOM 1711 C CA . SER A 1 220 ? -0.811 15.218 10.363 1.00 49.19 220 SER A CA 1
ATOM 1712 C C . SER A 1 220 ? -0.442 15.852 9.027 1.00 49.19 220 SER A C 1
ATOM 1714 O O . SER A 1 220 ? -0.653 15.282 7.961 1.00 49.19 220 SER A O 1
ATOM 1716 N N . ALA A 1 221 ? 0.065 17.086 9.090 1.00 55.59 221 ALA A N 1
ATOM 1717 C CA . ALA A 1 221 ? 0.916 17.587 8.024 1.00 55.59 221 ALA A CA 1
ATOM 1718 C C . ALA A 1 221 ? 2.241 16.829 8.147 1.00 55.59 221 ALA A C 1
ATOM 1720 O O . ALA A 1 221 ? 3.037 17.062 9.055 1.00 55.59 221 ALA A O 1
ATOM 1721 N N . LEU A 1 222 ? 2.352 15.837 7.273 1.00 57.19 222 LEU A N 1
ATOM 1722 C CA . LEU A 1 222 ? 3.518 15.037 6.957 1.00 57.19 222 LEU A CA 1
ATOM 1723 C C . LEU A 1 222 ? 4.755 15.942 6.866 1.00 57.19 222 LEU A C 1
ATOM 1725 O O . LEU A 1 222 ? 4.797 16.880 6.073 1.00 57.19 222 LEU A O 1
ATOM 1729 N N . THR A 1 223 ? 5.741 15.684 7.717 1.00 57.09 223 THR A N 1
ATOM 1730 C CA . THR A 1 223 ? 7.065 16.287 7.616 1.00 57.09 223 THR A CA 1
ATOM 1731 C C . THR A 1 223 ? 7.757 15.700 6.391 1.00 57.09 223 THR A C 1
ATOM 1733 O O . THR A 1 223 ? 8.153 14.533 6.410 1.00 57.09 223 THR A O 1
ATOM 1736 N N . ASP A 1 224 ? 7.892 16.501 5.337 1.00 51.06 224 ASP A N 1
ATOM 1737 C CA . ASP A 1 224 ? 8.839 16.243 4.257 1.00 51.06 224 ASP A CA 1
ATOM 1738 C C . ASP A 1 224 ? 10.253 16.279 4.849 1.00 51.06 224 ASP A C 1
ATOM 1740 O O . ASP A 1 224 ? 10.817 17.334 5.142 1.00 51.06 224 ASP A O 1
ATOM 1744 N N . ASN A 1 225 ? 10.797 15.088 5.094 1.00 56.84 225 ASN A N 1
ATOM 1745 C CA . ASN A 1 225 ? 12.202 14.899 5.410 1.00 56.84 225 ASN A CA 1
ATOM 1746 C C . ASN A 1 225 ? 13.014 15.169 4.144 1.00 56.84 225 ASN A C 1
ATOM 1748 O O . ASN A 1 225 ? 13.125 14.327 3.251 1.00 56.84 225 ASN A O 1
ATOM 1752 N N . ASP A 1 226 ? 13.582 16.366 4.115 1.00 51.88 226 ASP A N 1
ATOM 1753 C CA . ASP A 1 226 ? 14.577 16.845 3.171 1.00 51.88 226 ASP A CA 1
ATOM 1754 C C . ASP A 1 226 ? 15.884 16.051 3.360 1.00 51.88 226 ASP A C 1
ATOM 1756 O O . ASP A 1 226 ? 16.802 16.434 4.090 1.00 51.88 226 ASP A O 1
ATOM 1760 N N . TRP A 1 227 ? 15.943 14.862 2.757 1.00 59.72 227 TRP A N 1
ATOM 1761 C CA . TRP A 1 227 ? 17.138 14.021 2.718 1.00 59.72 227 TRP A CA 1
ATOM 1762 C C . TRP A 1 227 ? 18.063 14.514 1.603 1.00 59.72 227 TRP A C 1
ATOM 1764 O O . TRP A 1 227 ? 18.278 13.850 0.589 1.00 59.72 227 TRP A O 1
ATOM 1774 N N . SER A 1 228 ? 18.626 15.707 1.791 1.00 56.84 228 SER A N 1
ATOM 1775 C CA . SER A 1 228 ? 19.727 16.198 0.966 1.00 56.84 228 SER A CA 1
ATOM 1776 C C . SER A 1 228 ? 20.989 15.396 1.291 1.00 56.84 228 SER A C 1
ATOM 1778 O O . SER A 1 228 ? 21.740 15.690 2.221 1.00 56.84 228 SER A O 1
ATOM 1780 N N . GLY A 1 229 ? 21.187 14.322 0.527 1.00 58.62 229 GLY A N 1
ATOM 1781 C CA . GLY A 1 229 ? 22.413 13.542 0.501 1.00 58.62 229 GLY A CA 1
ATOM 1782 C C . GLY A 1 229 ? 23.580 14.398 0.018 1.00 58.62 229 GLY A C 1
ATOM 1783 O O . GLY A 1 229 ? 23.626 14.831 -1.131 1.00 58.62 229 GLY A O 1
ATOM 1784 N N . ALA A 1 230 ? 24.537 14.616 0.914 1.00 54.28 230 ALA A N 1
ATOM 1785 C CA . ALA A 1 230 ? 25.857 15.118 0.588 1.00 54.28 230 ALA A CA 1
ATOM 1786 C C . ALA A 1 230 ? 26.593 14.085 -0.283 1.00 54.28 230 ALA A C 1
ATOM 1788 O O . ALA A 1 230 ? 27.047 13.051 0.206 1.00 54.28 230 ALA A O 1
ATOM 1789 N N . SER A 1 231 ? 26.724 14.372 -1.577 1.00 57.81 231 SER A N 1
ATOM 1790 C CA . SER A 1 231 ? 27.736 13.737 -2.420 1.00 57.81 231 SER A CA 1
ATOM 1791 C C . SER A 1 231 ? 29.098 14.325 -2.067 1.00 57.81 231 SER A C 1
ATOM 1793 O O . SER A 1 231 ? 29.410 15.456 -2.430 1.00 57.81 231 SER A O 1
ATOM 1795 N N . ALA A 1 232 ? 29.903 13.540 -1.356 1.00 60.62 232 ALA A N 1
ATOM 1796 C CA . ALA A 1 232 ? 31.349 13.676 -1.359 1.00 60.62 232 ALA A CA 1
ATOM 1797 C C . ALA A 1 232 ? 31.904 12.806 -2.495 1.00 60.62 232 ALA A C 1
ATOM 1799 O O . ALA A 1 232 ? 31.744 11.583 -2.490 1.00 60.62 232 ALA A O 1
ATOM 1800 N N . SER A 1 233 ? 32.524 13.439 -3.483 1.00 61.03 233 SER A N 1
ATOM 1801 C CA . SER A 1 233 ? 33.495 12.855 -4.414 1.00 61.03 233 SER A CA 1
ATOM 1802 C C . SER A 1 233 ? 34.417 13.970 -4.876 1.00 61.03 233 SER A C 1
ATOM 1804 O O . SER A 1 233 ? 33.880 15.048 -5.214 1.00 61.03 233 SER A O 1
#

Sequence (233 aa):
MSSASLREDPHHSESSDISSSHEREHTPSWEPRNLCVALESASRRASLHERQIKEFESKLTLELSNSRAIENLLHEMSHSIRQTSERAHFASSTTVPHIESSLEEDLAILNELEEQLPEVGSQIRDIRHVYDRGREKARDLMASLEWLNTPISQRLRAIIFTPNAPVSKKWKVAVVSLPPFVRLITAPAHISCPIISGRCSLSSSAHACGSHGSPSAAPSALTDNDWSGASAS

Organism: Pycnoporus cinnabarinus (NCBI:txid5643)

Foldseek 3Di:
DDDDDDDDDDDDDDDDDDDPDDPPPPPPPPDVVVVVVVVVVVVVVVVVVVVVVVVVVVVVVVVVVVVVVVVVVVVVVVVVVVVVVVVVVCCVVPVVVVVVVVVVVVVVVVVVVVVCVVVVVVVVVVVVVVVVVVVVVVVVVVVVVVLVPDDPVVNVVCVVPPPPPPDPPVVVCVVVPPDCVPVPDDDDDDDDDDDDDDDDDDDDDDDDDDPDDDPDDDDDPDDPPPPPDDDDD

Secondary structure (DSSP, 8-state):
-------------------------------HHHHHHHHHHHHHHHHHHHHHHHHHHHHHHHHHHHHHHHHHHHHHHHHHHHHHHHHHHHIIIIIHHHHHHHHHHHHHHHHHHHHHHHHHHHHHHHHHHHHHHHHHHHHHHHHHHHHHHS-HHHHHHHHHH-TT----HHHHHHHHSS-GGGTTS--------------------------PPP-------------------